Protein AF-A0A960XJS3-F1 (afdb_monomer)

Sequence (217 aa):
MPDTDPVNLTIMRALLGAERQFVSGSHLARELGVSRVSIWTRMEQLRSQGFEFEAATRKGYRIIKKPKDLNALLTRSYLTEQSSCPRLVFLNAIDSTNDHATRLLANDYEAPFIVISNQQTLGRGRMGRTWYSPPSSNLYMSLGSRPYVRPDRMQLFTLWMGVNVARHLKEGLHLEIGLKWPNDLYFDGKKLGGMLTEARVDTDYLRELIFGIGLNV

Mean predicted aligned error: 5.17 Å

Secondary structure (DSSP, 8-state):
-GGG-HHHHHHHHHHHHTTTS-B-HHHHHHHTT--HHHHHHHHHHHHHTT-EEEEETTTEEEEEE--SS--HHHHHHHS-TT--PPEEEEESSBS-HHHHHHHHHHTTPPSSEEEEES-BSS-B-GGG-B----TTSEEEEEEEE---B-GGGGTTHHHHHHHHHHHHHHHHH----EEETTTEEEETTEEEEEEEEEEEEETTEEEEEEEEEEEE-

Nearest PDB structures (foldseek):
  6apw-assembly1_A  TM=8.452E-01  e=3.228E-21  Staphylococcus aureus
  6ndl-assembly1_A  TM=8.424E-01  e=3.900E-21  Staphylococcus aureus
  1hxd-assembly2_B  TM=6.429E-01  e=3.419E-17  Escherichia coli
  8fi3-assembly1_A  TM=5.827E-01  e=3.318E-18  Klebsiella pneumoniae
  8fi3-assembly1_B  TM=5.848E-01  e=7.530E-18  Klebsiella pneumoniae

Radius of gyration: 20.09 Å; Cα contacts (8 Å, |Δi|>4): 389; chains: 1; bounding box: 51×31×56 Å

pLDDT: mean 91.36, std 8.39, range [41.66, 98.38]

Structure (mmCIF, N/CA/C/O backbone):
data_AF-A0A960XJS3-F1
#
_entry.id   AF-A0A960XJS3-F1
#
loop_
_atom_site.group_PDB
_atom_site.id
_atom_site.type_symbol
_atom_site.label_atom_id
_atom_site.label_alt_id
_atom_site.label_comp_id
_atom_site.label_asym_id
_atom_site.label_entity_id
_atom_site.label_seq_id
_atom_site.pdbx_PDB_ins_code
_atom_site.Cartn_x
_atom_site.Cartn_y
_atom_site.Cartn_z
_atom_site.occupancy
_atom_site.B_iso_or_equiv
_atom_site.auth_seq_id
_atom_site.auth_comp_id
_atom_site.auth_asym_id
_atom_site.auth_atom_id
_atom_site.pdbx_PDB_model_num
ATOM 1 N N . MET A 1 1 ? 9.075 4.979 13.308 1.00 42.38 1 MET A N 1
ATOM 2 C CA . MET A 1 1 ? 7.782 5.528 12.846 1.00 42.38 1 MET A CA 1
ATOM 3 C C . MET A 1 1 ? 6.706 5.110 13.841 1.00 42.38 1 MET A C 1
ATOM 5 O O . MET A 1 1 ? 6.705 3.939 14.199 1.00 42.38 1 MET A O 1
ATOM 9 N N . PRO A 1 2 ? 5.849 6.023 14.323 1.00 41.66 2 PRO A N 1
ATOM 10 C CA . PRO A 1 2 ? 4.818 5.719 15.323 1.00 41.66 2 PRO A CA 1
ATOM 11 C C . PRO A 1 2 ? 3.636 4.877 14.795 1.00 41.66 2 PRO A C 1
ATOM 13 O O . PRO A 1 2 ? 2.798 4.444 15.580 1.00 41.66 2 PRO A O 1
ATOM 16 N N . ASP A 1 3 ? 3.567 4.616 13.486 1.00 50.31 3 ASP A N 1
ATOM 17 C CA . ASP A 1 3 ? 2.344 4.147 12.815 1.00 50.31 3 ASP A CA 1
ATOM 18 C C . ASP A 1 3 ? 2.011 2.653 12.960 1.00 50.31 3 ASP A C 1
ATOM 20 O O . ASP A 1 3 ? 1.016 2.188 12.404 1.00 50.31 3 ASP A O 1
ATOM 24 N N . THR A 1 4 ? 2.800 1.876 13.708 1.00 61.75 4 THR A N 1
ATOM 25 C CA . THR A 1 4 ? 2.544 0.437 13.902 1.00 61.75 4 THR A CA 1
ATOM 26 C C . THR A 1 4 ? 2.963 -0.043 15.286 1.00 61.75 4 THR A C 1
ATOM 28 O O . THR A 1 4 ? 3.854 -0.879 15.427 1.00 61.75 4 THR A O 1
ATOM 31 N N . ASP A 1 5 ? 2.330 0.504 16.321 1.00 79.62 5 ASP A N 1
ATOM 32 C CA . ASP A 1 5 ? 2.391 -0.072 17.666 1.00 79.62 5 ASP A CA 1
ATOM 33 C C . ASP A 1 5 ? 1.802 -1.504 17.637 1.00 79.62 5 ASP A C 1
ATOM 35 O O . ASP A 1 5 ? 0.645 -1.658 17.219 1.00 79.62 5 ASP A O 1
ATOM 39 N N . PRO A 1 6 ? 2.545 -2.547 18.067 1.00 83.56 6 PRO A N 1
ATOM 40 C CA . PRO A 1 6 ? 2.047 -3.923 18.140 1.00 83.56 6 PRO A CA 1
ATOM 41 C C . PRO A 1 6 ? 0.704 -4.044 18.865 1.00 83.56 6 PRO A C 1
ATOM 43 O O . PRO A 1 6 ? -0.151 -4.830 18.465 1.00 83.56 6 PR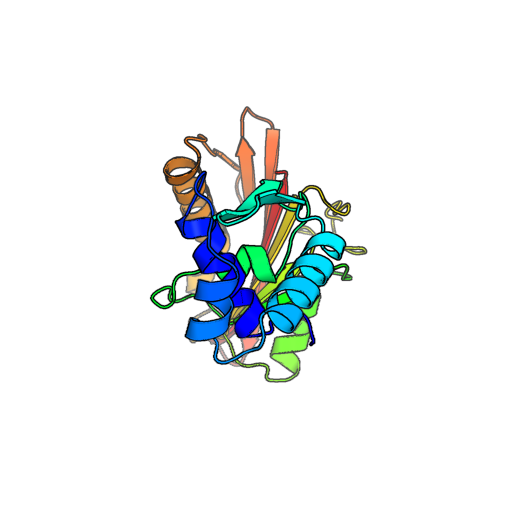O A O 1
ATOM 46 N N . VAL A 1 7 ? 0.471 -3.208 19.879 1.00 89.62 7 VAL A N 1
ATOM 47 C CA . VAL A 1 7 ? -0.787 -3.185 20.627 1.00 89.62 7 VAL A CA 1
ATOM 48 C C . VAL A 1 7 ? -1.947 -2.723 19.744 1.00 89.62 7 VAL A C 1
ATOM 50 O O . VAL A 1 7 ? -3.014 -3.335 19.758 1.00 89.62 7 VAL A O 1
ATOM 53 N N . ASN A 1 8 ? -1.749 -1.676 18.936 1.00 91.50 8 ASN A N 1
ATOM 54 C C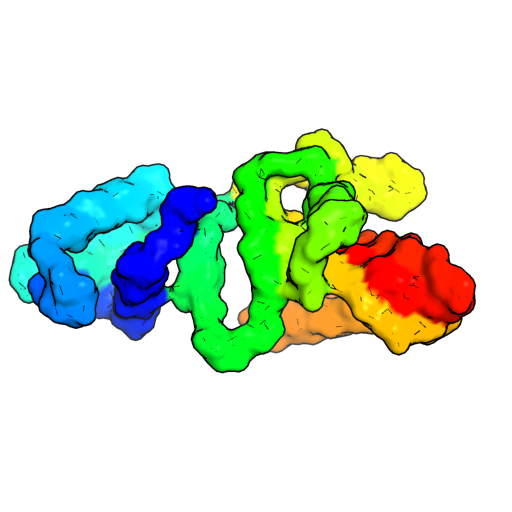A . ASN A 1 8 ? -2.780 -1.200 18.009 1.00 91.50 8 ASN A CA 1
ATOM 55 C C . ASN A 1 8 ? -3.071 -2.245 16.924 1.00 91.50 8 ASN A C 1
ATOM 57 O O . ASN A 1 8 ? -4.225 -2.392 16.522 1.00 91.50 8 ASN A O 1
ATOM 61 N N . LEU A 1 9 ? -2.055 -2.995 16.480 1.00 90.38 9 LEU A N 1
ATOM 62 C CA . LEU A 1 9 ? -2.228 -4.082 15.512 1.00 90.38 9 LEU A CA 1
ATOM 63 C C . LEU A 1 9 ? -3.086 -5.212 16.087 1.00 90.38 9 LEU A C 1
ATOM 65 O O . LEU A 1 9 ? -4.024 -5.656 15.427 1.00 90.38 9 LEU A O 1
ATOM 69 N N . THR A 1 10 ? -2.823 -5.635 17.324 1.00 91.88 10 THR A N 1
ATOM 70 C CA . THR A 1 10 ? -3.627 -6.661 18.001 1.00 91.88 10 THR A CA 1
ATOM 71 C C . THR A 1 10 ? -5.071 -6.207 18.209 1.00 91.88 10 THR A C 1
ATOM 73 O O . THR A 1 10 ? -5.993 -6.951 17.881 1.00 91.88 10 THR A O 1
ATOM 76 N N . ILE A 1 11 ? -5.289 -4.967 18.672 1.00 93.88 11 ILE A N 1
ATOM 77 C CA . ILE A 1 11 ? -6.642 -4.397 18.811 1.00 93.88 11 ILE A CA 1
ATOM 78 C C . ILE A 1 11 ? -7.370 -4.422 17.463 1.00 93.88 11 ILE A C 1
ATOM 80 O O . ILE A 1 11 ? -8.515 -4.869 17.384 1.00 93.88 11 ILE A O 1
ATOM 84 N N . MET A 1 12 ? -6.709 -3.966 16.395 1.00 93.81 12 MET A N 1
ATOM 85 C CA . MET A 1 12 ? -7.318 -3.892 15.070 1.00 93.81 12 MET A CA 1
ATOM 86 C C . MET A 1 12 ? -7.651 -5.280 14.514 1.00 93.81 12 MET A C 1
ATOM 88 O O . MET A 1 12 ? -8.751 -5.481 14.005 1.00 93.81 12 MET A O 1
ATOM 92 N N . ARG A 1 13 ? -6.754 -6.262 14.665 1.00 92.75 13 ARG A N 1
ATOM 93 C CA . ARG A 1 13 ? -7.005 -7.657 14.266 1.00 92.75 13 ARG A CA 1
ATOM 94 C C . ARG A 1 13 ? -8.188 -8.265 15.019 1.00 92.75 13 ARG A C 1
ATOM 96 O O . ARG A 1 13 ? -9.052 -8.863 14.384 1.00 92.75 13 ARG A O 1
ATOM 103 N N . ALA A 1 14 ? -8.273 -8.059 16.335 1.00 93.69 14 ALA A N 1
ATOM 104 C CA . ALA A 1 14 ? -9.396 -8.545 17.137 1.00 93.69 14 ALA A CA 1
ATOM 105 C C . ALA A 1 14 ? -10.733 -7.939 16.678 1.00 93.69 14 ALA A C 1
ATOM 107 O O . ALA A 1 14 ? -11.724 -8.650 16.524 1.00 93.69 14 ALA A O 1
ATOM 108 N N . LEU A 1 15 ? -10.759 -6.630 16.409 1.00 94.12 15 LEU A N 1
ATOM 109 C CA . LEU A 1 15 ? -11.960 -5.941 15.936 1.00 94.12 15 LEU A CA 1
ATOM 110 C C . LEU A 1 15 ? -12.364 -6.353 14.514 1.00 94.12 15 LEU A C 1
ATOM 112 O O . LEU A 1 15 ? -13.553 -6.509 14.250 1.00 94.12 15 LEU A O 1
ATOM 116 N N . LEU A 1 16 ? -11.403 -6.537 13.604 1.00 92.44 16 LEU A N 1
ATOM 117 C CA . LEU A 1 16 ? -11.678 -6.996 12.239 1.00 92.44 16 LEU A CA 1
ATOM 118 C C . LEU A 1 16 ? -12.180 -8.444 12.217 1.00 92.44 16 LEU A C 1
ATOM 120 O O . LEU A 1 16 ? -13.117 -8.735 11.480 1.00 92.44 16 LEU A O 1
ATOM 124 N N . GLY A 1 17 ? -11.601 -9.324 13.042 1.00 91.31 17 GLY A N 1
ATOM 125 C CA . GLY A 1 17 ? -12.009 -10.729 13.149 1.00 91.31 17 GLY A CA 1
ATOM 126 C C . GLY A 1 17 ? -13.380 -10.931 13.800 1.00 91.31 17 GLY A C 1
ATOM 127 O O . GLY A 1 17 ? -14.042 -11.928 13.536 1.00 91.31 17 GLY A O 1
ATOM 128 N N . ALA A 1 18 ? -13.837 -9.977 14.615 1.00 91.25 18 ALA A N 1
ATOM 129 C CA . ALA A 1 18 ? -15.179 -9.991 15.197 1.00 91.25 18 ALA A CA 1
ATOM 130 C C . ALA A 1 18 ? -16.273 -9.494 14.229 1.00 91.25 18 ALA A C 1
ATOM 132 O O . ALA A 1 18 ? -17.458 -9.574 14.555 1.00 91.25 18 ALA A O 1
ATOM 133 N N . GLU A 1 19 ? -15.899 -8.974 13.055 1.00 82.69 19 GLU A N 1
ATOM 134 C CA . GLU A 1 19 ? -16.793 -8.424 12.031 1.00 82.69 19 GLU A CA 1
ATOM 135 C C . GLU A 1 19 ? -17.857 -7.457 12.593 1.00 82.69 19 GLU A C 1
ATOM 137 O O . GLU A 1 19 ? -17.576 -6.297 12.894 1.00 82.69 19 GLU A O 1
ATOM 142 N N . ARG A 1 20 ? -19.109 -7.925 12.716 1.00 84.94 20 ARG A N 1
ATOM 143 C CA . ARG A 1 20 ? -20.263 -7.157 13.207 1.00 84.94 20 ARG A CA 1
ATOM 144 C C . ARG A 1 20 ? -20.509 -7.331 14.706 1.00 84.94 20 ARG A C 1
ATOM 146 O O . ARG A 1 20 ? -21.511 -6.821 15.210 1.00 84.94 20 ARG A O 1
ATOM 153 N N . GLN A 1 21 ? -19.657 -8.045 15.429 1.00 93.19 21 GLN A N 1
ATOM 154 C CA . GLN A 1 21 ? -19.786 -8.264 16.868 1.00 93.19 21 GLN A CA 1
ATOM 155 C C . GLN A 1 21 ? -18.985 -7.229 17.669 1.00 93.19 21 GLN A C 1
ATOM 157 O O . GLN A 1 21 ? -18.114 -6.538 17.145 1.00 93.19 21 GLN A O 1
ATOM 162 N N . PHE A 1 22 ? -19.320 -7.089 18.952 1.00 96.25 22 PHE A N 1
ATOM 163 C CA . PHE A 1 22 ? -18.581 -6.222 19.866 1.00 96.25 22 PHE A CA 1
ATOM 164 C C . PHE A 1 22 ? -17.412 -6.980 20.492 1.00 96.25 22 PHE A C 1
ATOM 166 O O . PHE A 1 22 ? -17.576 -8.109 20.949 1.00 96.25 22 PHE A O 1
ATOM 173 N N . VAL A 1 23 ? -16.267 -6.312 20.600 1.00 96.25 23 VAL A N 1
ATOM 174 C CA . VAL A 1 23 ? -15.094 -6.793 21.330 1.00 96.25 23 VAL A CA 1
ATOM 175 C C . VAL A 1 23 ? -14.975 -6.032 22.646 1.00 96.25 23 VAL A C 1
ATOM 177 O O . VAL A 1 23 ? -14.888 -4.802 22.675 1.00 96.25 23 VAL A O 1
ATOM 180 N N . SER A 1 24 ? -14.959 -6.764 23.760 1.00 95.44 24 SER A N 1
ATOM 181 C CA . SER A 1 24 ? -14.899 -6.178 25.101 1.00 95.44 24 SER A CA 1
ATOM 182 C C . SER A 1 24 ? -13.580 -5.442 25.347 1.00 95.44 24 SER A C 1
ATOM 184 O O . SER A 1 24 ? -12.500 -6.024 25.270 1.00 95.44 24 SER A O 1
ATOM 186 N N . GLY A 1 25 ? -13.656 -4.171 25.755 1.00 93.44 25 GLY A N 1
ATOM 187 C CA . GLY A 1 25 ? -12.469 -3.403 26.146 1.00 93.44 25 GLY A CA 1
ATOM 188 C C . GLY A 1 25 ? -11.752 -3.985 27.371 1.00 93.44 25 GLY A C 1
ATOM 189 O O . GLY A 1 25 ? -10.531 -3.916 27.456 1.00 93.44 25 GLY A O 1
ATOM 190 N N . SER A 1 26 ? -12.487 -4.612 28.299 1.00 93.00 26 SER A N 1
ATOM 191 C CA . SER A 1 26 ? -11.890 -5.327 29.437 1.00 93.00 26 SER A CA 1
ATOM 192 C C . SER A 1 26 ? -11.152 -6.591 28.993 1.00 93.00 26 SER A C 1
ATOM 194 O O . SER A 1 26 ? -10.131 -6.937 29.579 1.00 93.00 26 SER A O 1
ATOM 196 N N . HIS A 1 27 ? -11.668 -7.276 27.965 1.00 93.25 27 HIS A N 1
ATOM 197 C CA . HIS A 1 27 ? -10.999 -8.430 27.370 1.00 93.25 27 HIS A CA 1
ATOM 198 C C . HIS A 1 27 ? -9.680 -8.008 26.721 1.00 93.25 27 HIS A C 1
ATOM 200 O O . HIS A 1 27 ? -8.641 -8.532 27.108 1.00 93.25 27 HIS A O 1
ATOM 206 N N . LEU A 1 28 ? -9.723 -7.001 25.839 1.00 93.88 28 LEU A N 1
ATOM 207 C CA . LEU A 1 28 ? -8.537 -6.436 25.185 1.00 93.88 28 LEU A CA 1
ATOM 208 C C . LEU A 1 28 ? -7.490 -5.969 26.203 1.00 93.88 28 LEU A C 1
ATOM 210 O O . LEU A 1 28 ? -6.318 -6.293 26.071 1.00 93.88 28 LEU A O 1
ATOM 214 N N . ALA A 1 29 ? -7.912 -5.253 27.250 1.00 94.44 29 ALA A N 1
ATOM 215 C CA . ALA A 1 29 ? -7.023 -4.782 28.312 1.00 94.44 29 ALA A CA 1
ATOM 216 C C . ALA A 1 29 ? -6.268 -5.935 28.997 1.00 94.44 29 ALA A C 1
ATOM 218 O O . ALA A 1 29 ? -5.051 -5.873 29.155 1.00 94.44 29 ALA A O 1
ATOM 219 N N . ARG A 1 30 ? -6.987 -7.005 29.364 1.00 94.56 30 ARG A N 1
ATOM 220 C CA . ARG A 1 30 ? -6.408 -8.190 30.012 1.00 94.56 30 ARG A CA 1
ATOM 221 C C . ARG A 1 30 ? -5.469 -8.956 29.082 1.00 94.56 30 ARG A C 1
ATOM 223 O O . ARG A 1 30 ? -4.401 -9.353 29.524 1.00 94.56 30 ARG A O 1
ATOM 230 N N . GLU A 1 31 ? -5.864 -9.155 27.828 1.00 92.25 31 GLU A N 1
ATOM 231 C CA . GLU A 1 31 ? -5.063 -9.861 26.819 1.00 92.25 31 GLU A CA 1
ATOM 232 C C . GLU A 1 31 ? -3.741 -9.138 26.531 1.00 92.25 31 GLU A C 1
ATOM 234 O O . GLU A 1 31 ? -2.693 -9.764 26.430 1.00 92.25 31 GLU A O 1
ATOM 239 N N . LEU A 1 32 ? -3.783 -7.808 26.467 1.00 92.94 32 LEU A N 1
ATOM 240 C CA . LEU A 1 32 ? -2.629 -6.965 26.156 1.00 92.94 32 LEU A CA 1
ATOM 241 C C . LEU A 1 32 ? -1.799 -6.573 27.387 1.00 92.94 32 LEU A C 1
ATOM 243 O O . LEU A 1 32 ? -0.785 -5.896 27.237 1.00 92.94 32 LEU A O 1
ATOM 247 N N . GLY A 1 33 ? -2.231 -6.938 28.599 1.00 94.06 33 GLY A N 1
ATOM 248 C CA . GLY A 1 33 ? -1.565 -6.537 29.842 1.00 94.06 33 GLY A CA 1
ATOM 249 C C . GLY A 1 33 ? -1.574 -5.022 30.094 1.00 94.06 33 GLY A C 1
ATOM 250 O O . GLY A 1 33 ? -0.663 -4.501 30.734 1.00 94.06 33 GLY A O 1
ATOM 251 N N . VAL A 1 34 ? -2.580 -4.296 29.590 1.00 93.38 34 VAL A N 1
ATOM 252 C CA . VAL A 1 34 ? -2.703 -2.830 29.715 1.00 93.38 34 VAL A CA 1
ATOM 253 C C . VAL A 1 34 ? -3.970 -2.422 30.464 1.00 93.38 34 VAL A C 1
ATOM 255 O O . VAL A 1 34 ? -4.900 -3.204 30.647 1.00 93.38 34 VAL A O 1
ATOM 258 N N . SER A 1 35 ? -4.048 -1.161 30.897 1.00 93.62 35 SER A N 1
ATOM 259 C CA . SER A 1 35 ? -5.249 -0.653 31.567 1.00 93.62 35 SER A CA 1
ATOM 260 C C . SER A 1 35 ? -6.422 -0.460 30.592 1.00 93.62 35 SER A C 1
ATOM 262 O O . SER A 1 35 ? -6.238 -0.205 29.400 1.00 93.62 35 SER A O 1
ATOM 264 N N . ARG A 1 36 ? -7.661 -0.481 31.106 1.00 91.06 36 ARG A N 1
ATOM 265 C CA . ARG A 1 36 ? -8.855 -0.135 30.304 1.00 91.06 36 ARG A CA 1
ATOM 266 C C . ARG A 1 36 ? -8.820 1.298 29.771 1.00 91.06 36 ARG A C 1
ATOM 268 O O . ARG A 1 36 ? -9.315 1.543 28.675 1.00 91.06 36 ARG A O 1
ATOM 275 N N . VAL A 1 37 ? -8.221 2.221 30.523 1.00 92.69 37 VAL A N 1
ATOM 276 C CA . VAL A 1 37 ? -8.032 3.613 30.090 1.00 92.69 37 VAL A CA 1
ATOM 277 C C . VAL A 1 37 ? -7.081 3.662 28.894 1.00 92.69 37 VAL A C 1
ATOM 279 O O . VAL A 1 37 ? -7.367 4.350 27.924 1.00 92.69 37 VAL A O 1
ATOM 282 N N . SER A 1 38 ? -6.021 2.846 28.898 1.00 93.00 38 SER A N 1
ATOM 283 C CA . SER A 1 38 ? -5.093 2.724 27.768 1.00 93.00 38 SER A CA 1
ATOM 284 C C . SER A 1 38 ? -5.785 2.209 26.505 1.00 93.00 38 SER A C 1
ATOM 286 O O . SER A 1 38 ? -5.499 2.705 25.420 1.00 93.00 38 SER A O 1
ATOM 288 N N . ILE A 1 39 ? -6.721 1.256 26.628 1.00 94.44 39 ILE A N 1
ATOM 289 C CA . ILE A 1 39 ? -7.550 0.828 25.490 1.00 94.44 39 ILE A CA 1
ATOM 290 C C . ILE A 1 39 ? -8.371 2.004 24.965 1.00 94.44 39 ILE A C 1
ATOM 292 O O . ILE A 1 39 ? -8.336 2.266 23.770 1.00 94.44 39 ILE A O 1
ATOM 296 N N . TRP A 1 40 ? -9.056 2.748 25.836 1.00 93.12 40 TRP A N 1
ATOM 297 C CA . TRP A 1 40 ? -9.834 3.918 25.419 1.00 93.12 40 TRP A CA 1
ATOM 298 C C . TRP A 1 40 ? -8.974 4.966 24.691 1.00 93.12 40 TRP A C 1
ATOM 300 O O . TRP A 1 40 ? -9.320 5.358 23.581 1.00 93.12 40 TRP A O 1
ATOM 310 N N . THR A 1 41 ? -7.810 5.337 25.234 1.00 93.81 41 THR A N 1
ATOM 311 C CA . THR A 1 41 ? -6.883 6.282 24.583 1.00 93.81 41 THR A CA 1
ATOM 312 C C . THR A 1 41 ? -6.451 5.801 23.196 1.00 93.81 41 THR A C 1
ATOM 314 O O . THR A 1 41 ? -6.383 6.594 22.258 1.00 93.81 41 THR A O 1
ATOM 317 N N . ARG A 1 42 ? -6.202 4.496 23.035 1.00 93.31 42 ARG A N 1
ATOM 318 C CA . ARG A 1 42 ? -5.873 3.897 21.733 1.00 93.31 42 ARG A CA 1
ATOM 319 C C . ARG A 1 42 ? -7.051 3.944 20.768 1.00 93.31 42 ARG A C 1
ATOM 321 O O . ARG A 1 42 ? -6.850 4.272 19.606 1.00 93.31 42 ARG A O 1
ATOM 328 N N . MET A 1 43 ? -8.272 3.678 21.231 1.00 94.31 43 MET A N 1
ATOM 329 C CA . MET A 1 43 ? -9.468 3.817 20.394 1.00 94.31 43 MET A CA 1
ATOM 330 C C . MET A 1 43 ? -9.622 5.253 19.879 1.00 94.31 43 MET A C 1
ATOM 332 O O . MET A 1 43 ? -9.896 5.438 18.697 1.00 94.31 43 MET A O 1
ATOM 336 N N . GLU A 1 44 ? -9.373 6.262 20.717 1.00 94.44 44 GLU A N 1
ATOM 337 C CA . GLU A 1 44 ? -9.412 7.670 20.300 1.00 94.44 44 GLU A CA 1
ATOM 338 C C . GLU A 1 44 ? -8.291 8.027 19.309 1.00 94.44 44 GLU A C 1
ATOM 340 O O . GLU A 1 44 ? -8.533 8.729 18.327 1.00 94.44 44 GLU A O 1
ATOM 345 N N . GLN A 1 45 ? -7.088 7.469 19.476 1.00 92.31 45 GLN A N 1
ATOM 346 C CA . GLN A 1 45 ? -6.024 7.588 18.471 1.00 92.31 45 GLN A CA 1
ATOM 347 C C . GLN A 1 45 ? -6.429 6.949 17.133 1.00 92.31 45 GLN A C 1
ATOM 349 O O . GLN A 1 45 ? -6.136 7.484 16.070 1.00 92.31 45 GLN A O 1
ATOM 354 N N . LEU A 1 46 ? -7.108 5.802 17.154 1.00 92.94 46 LEU A N 1
ATOM 355 C CA . LEU A 1 46 ? -7.595 5.172 15.927 1.00 92.94 46 LEU A CA 1
ATOM 356 C C . LEU A 1 46 ? -8.699 6.012 15.274 1.00 92.94 46 LEU A C 1
ATOM 358 O O . LEU A 1 46 ? -8.740 6.117 14.050 1.00 92.94 46 LEU A O 1
ATOM 362 N N . ARG A 1 47 ? -9.552 6.681 16.057 1.00 94.19 47 ARG A N 1
ATOM 363 C CA . ARG A 1 47 ? -10.546 7.615 15.506 1.00 94.19 47 ARG A CA 1
ATOM 364 C C . ARG A 1 47 ? -9.909 8.763 14.734 1.00 94.19 47 ARG A C 1
ATOM 366 O O . ARG A 1 47 ? -10.396 9.099 13.658 1.00 94.19 47 ARG A O 1
ATOM 373 N N . SER A 1 48 ? -8.796 9.317 15.219 1.00 91.00 48 SER A N 1
ATOM 374 C CA . SER A 1 48 ? -8.087 10.384 14.495 1.00 91.00 48 SER A CA 1
ATOM 375 C C . SER A 1 48 ? -7.461 9.918 13.173 1.00 91.00 48 SER A C 1
ATOM 377 O O . SER A 1 48 ? -7.160 10.747 12.319 1.00 91.00 48 SER A O 1
ATOM 379 N N . GLN A 1 49 ? -7.333 8.604 12.958 1.00 89.38 49 GLN A N 1
ATOM 380 C CA . GLN A 1 49 ? -6.899 8.001 11.693 1.00 89.38 49 GLN A CA 1
ATOM 381 C C . GLN A 1 49 ? -8.060 7.657 10.742 1.00 89.38 49 GLN A C 1
ATOM 383 O O . GLN A 1 49 ? -7.846 6.974 9.742 1.00 89.38 49 GLN A O 1
ATOM 388 N N . GLY A 1 50 ? -9.289 8.095 11.041 1.00 91.12 50 GLY A N 1
ATOM 389 C CA . GLY A 1 50 ? -10.458 7.910 10.174 1.00 91.12 50 GLY A CA 1
ATOM 390 C C . GLY A 1 50 ? -11.258 6.629 10.422 1.00 91.12 50 GLY A C 1
ATOM 391 O O . GLY A 1 50 ? -12.149 6.307 9.635 1.00 91.12 50 GLY A O 1
ATOM 392 N N . PHE A 1 51 ? -10.972 5.897 11.502 1.00 93.69 51 PHE A N 1
ATOM 393 C CA . PHE A 1 51 ? -11.843 4.812 11.951 1.00 93.69 51 PHE A CA 1
ATOM 394 C C . PHE A 1 51 ? -13.048 5.366 12.712 1.00 93.69 51 PHE A C 1
ATOM 396 O O . PHE A 1 51 ? -12.930 6.286 13.519 1.00 93.69 51 PHE A O 1
ATOM 403 N N . GLU A 1 52 ? -14.206 4.739 12.540 1.00 95.50 52 GLU A N 1
ATOM 404 C CA . GLU A 1 52 ? -15.351 4.981 13.410 1.00 95.50 52 GLU A CA 1
ATOM 405 C C . GLU A 1 52 ? -15.709 3.681 14.123 1.00 95.50 52 GLU A C 1
ATOM 407 O O . GLU A 1 52 ? -15.843 2.619 13.505 1.00 95.50 52 GLU A O 1
ATOM 412 N N . PHE A 1 53 ? -15.865 3.777 15.442 1.00 95.12 53 PHE A N 1
ATOM 413 C CA . PHE A 1 53 ? -16.296 2.679 16.295 1.00 95.12 53 PHE A CA 1
ATOM 414 C C . PHE A 1 53 ? -17.616 3.013 16.978 1.00 95.12 53 PHE A C 1
ATOM 416 O O . PHE A 1 53 ? -17.807 4.128 17.470 1.00 95.12 53 PHE A O 1
ATOM 423 N N . GLU A 1 54 ? -18.482 2.019 17.091 1.00 95.81 54 GLU A N 1
ATOM 424 C CA . GLU A 1 54 ? -19.599 2.032 18.023 1.00 95.81 54 GLU A CA 1
ATOM 425 C C . GLU A 1 54 ? -19.124 1.489 19.370 1.00 95.81 54 GLU A C 1
ATOM 427 O O . GLU A 1 54 ? -18.483 0.437 19.434 1.00 95.81 54 GLU A O 1
ATOM 432 N N . ALA A 1 55 ? -19.436 2.207 20.447 1.00 94.69 55 ALA A N 1
ATOM 433 C CA . ALA A 1 55 ? -19.144 1.788 21.809 1.00 94.69 55 ALA A CA 1
ATOM 434 C C . ALA A 1 55 ? -20.456 1.495 22.537 1.00 94.69 55 ALA A C 1
ATOM 436 O O . ALA A 1 55 ? -21.342 2.346 22.589 1.00 94.69 55 ALA A O 1
ATOM 437 N N . ALA A 1 56 ? -20.575 0.304 23.119 1.00 94.19 56 ALA A N 1
ATOM 438 C CA . ALA A 1 56 ? -21.756 -0.095 23.873 1.00 94.19 56 ALA A CA 1
ATOM 439 C C . ALA A 1 56 ? -21.386 -0.573 25.281 1.00 94.19 56 ALA A C 1
ATOM 441 O O . ALA A 1 56 ? -20.498 -1.413 25.478 1.00 94.19 56 ALA A O 1
ATOM 442 N N . THR A 1 57 ? -22.109 -0.055 26.275 1.00 90.50 57 THR A N 1
ATOM 443 C CA . THR A 1 57 ? -21.928 -0.380 27.694 1.00 90.50 57 THR A CA 1
ATOM 444 C C . THR A 1 57 ? -21.993 -1.891 27.916 1.00 90.50 57 THR A C 1
ATOM 446 O O . THR A 1 57 ? -22.894 -2.561 27.416 1.00 90.50 57 THR A O 1
ATOM 449 N N . ARG A 1 58 ? -21.020 -2.441 28.657 1.00 88.81 58 ARG A N 1
ATOM 450 C CA . ARG A 1 58 ? -20.838 -3.888 28.924 1.00 88.81 58 ARG A CA 1
ATOM 451 C C . ARG A 1 58 ? -20.572 -4.780 27.696 1.00 88.81 58 ARG A C 1
ATOM 453 O O . ARG A 1 58 ? -20.323 -5.963 27.893 1.00 88.81 58 ARG A O 1
ATOM 460 N N . LYS A 1 59 ? -20.562 -4.248 26.468 1.00 92.50 59 LYS A N 1
ATOM 461 C CA . LYS A 1 59 ? -20.244 -5.002 25.239 1.00 92.50 59 LYS A CA 1
ATOM 462 C C . LYS A 1 59 ? -18.849 -4.679 24.700 1.00 92.50 59 LYS A C 1
ATOM 464 O O . LYS A 1 59 ? -18.122 -5.589 24.323 1.00 92.50 59 LYS A O 1
ATOM 469 N N . GLY A 1 60 ? -18.452 -3.406 24.731 1.00 94.88 60 GLY A N 1
ATOM 470 C CA . GLY A 1 60 ? -17.160 -2.933 24.230 1.00 94.88 60 GLY A CA 1
ATOM 471 C C . GLY A 1 60 ? -17.287 -2.185 22.907 1.00 94.88 60 GLY A C 1
ATOM 472 O O . GLY A 1 60 ? -18.167 -1.335 22.785 1.00 94.88 60 GLY A O 1
ATOM 473 N N . TYR A 1 61 ? -16.410 -2.483 21.948 1.00 96.06 61 TYR A N 1
ATOM 474 C CA . TYR A 1 61 ? -16.251 -1.721 20.707 1.00 96.06 61 TYR A CA 1
ATOM 475 C C . TYR A 1 61 ? -16.526 -2.567 19.467 1.00 96.06 61 TYR A C 1
ATOM 477 O O . TYR A 1 61 ? -16.213 -3.754 19.440 1.00 96.06 61 TYR A O 1
ATOM 485 N N . ARG A 1 62 ? -17.063 -1.939 18.424 1.00 95.69 62 ARG A N 1
ATOM 486 C CA . ARG A 1 62 ? -17.255 -2.530 17.095 1.00 95.69 62 ARG A CA 1
ATOM 487 C C . ARG A 1 62 ? -16.863 -1.521 16.024 1.00 95.69 62 ARG A C 1
ATOM 489 O O . ARG A 1 62 ? -17.238 -0.357 16.136 1.00 95.69 62 ARG A O 1
ATOM 496 N N . ILE A 1 63 ? -16.141 -1.949 14.987 1.00 94.88 63 ILE A N 1
ATOM 497 C CA . ILE A 1 63 ? -15.843 -1.088 13.831 1.00 94.88 63 ILE A CA 1
ATOM 498 C C . ILE A 1 63 ? -17.134 -0.866 13.039 1.00 94.88 63 ILE A C 1
ATOM 500 O O . ILE A 1 63 ? -17.772 -1.825 12.613 1.00 94.88 63 ILE A O 1
ATOM 504 N N . ILE A 1 64 ? -17.491 0.398 12.816 1.00 94.88 64 ILE A N 1
ATOM 505 C CA . ILE A 1 64 ? -18.608 0.793 11.944 1.00 94.88 64 ILE A CA 1
ATOM 506 C C . ILE A 1 64 ? -18.119 1.411 10.633 1.00 94.88 64 ILE A C 1
ATOM 508 O O . ILE A 1 64 ? -18.800 1.304 9.617 1.00 94.88 64 ILE A O 1
ATOM 512 N N . LYS A 1 65 ? -16.914 1.993 10.624 1.00 93.62 65 LYS A N 1
ATOM 513 C CA . LYS A 1 65 ? -16.297 2.555 9.420 1.00 93.62 65 LYS A CA 1
ATOM 514 C C . LYS A 1 65 ? -14.782 2.428 9.470 1.00 93.62 65 LYS A C 1
ATOM 516 O O . LYS A 1 65 ? -14.166 2.565 10.527 1.00 93.62 65 LYS A O 1
ATOM 521 N N . LYS A 1 66 ? -14.197 2.184 8.303 1.00 92.94 66 LYS A N 1
ATOM 522 C CA . LYS A 1 66 ? -12.751 2.130 8.073 1.00 92.94 66 LYS A CA 1
ATOM 523 C C . LYS A 1 66 ? -12.324 3.396 7.319 1.00 92.94 66 LYS A C 1
ATOM 525 O O . LYS A 1 66 ? -13.148 3.932 6.569 1.00 92.94 66 LYS A O 1
ATOM 530 N N . PRO A 1 67 ? -11.075 3.862 7.479 1.00 89.81 67 PRO A N 1
ATOM 531 C CA . PRO A 1 67 ? -10.555 4.931 6.639 1.00 89.81 67 PRO A CA 1
ATOM 532 C C . PRO A 1 67 ? -10.669 4.545 5.162 1.00 89.81 67 PRO A C 1
ATOM 534 O O . PRO A 1 67 ? -10.456 3.388 4.799 1.00 89.81 67 PRO A O 1
ATOM 537 N N . LYS A 1 68 ? -11.036 5.522 4.328 1.00 83.81 68 LYS A N 1
ATOM 538 C CA . LYS A 1 68 ? -11.074 5.356 2.869 1.00 83.81 68 LYS A CA 1
ATOM 539 C C . LYS A 1 68 ? -9.659 5.311 2.284 1.00 83.81 68 LYS A C 1
ATOM 541 O O . LYS A 1 68 ? -9.410 4.585 1.329 1.00 83.81 68 LYS A O 1
ATOM 546 N N . ASP A 1 69 ? -8.760 6.079 2.884 1.00 84.12 69 ASP A N 1
ATOM 547 C CA . ASP A 1 69 ? -7.384 6.244 2.433 1.00 84.12 69 ASP A CA 1
ATOM 548 C C . ASP A 1 69 ? -6.520 5.060 2.863 1.00 84.12 69 ASP A C 1
ATOM 550 O O . ASP A 1 69 ? -6.856 4.328 3.803 1.00 84.12 69 ASP A O 1
ATOM 554 N N . LEU A 1 70 ? -5.368 4.892 2.210 1.00 84.44 70 LEU A N 1
ATOM 555 C CA . LEU A 1 70 ? -4.395 3.889 2.616 1.00 84.44 70 LEU A CA 1
ATOM 556 C C . LEU A 1 70 ? -3.979 4.160 4.063 1.00 84.44 70 LEU A C 1
ATOM 558 O O . LEU A 1 70 ? -3.390 5.194 4.383 1.00 84.44 70 LEU A O 1
ATOM 562 N N . ASN A 1 71 ? -4.256 3.191 4.927 1.00 89.06 71 ASN A N 1
ATOM 563 C CA . ASN A 1 71 ? -3.879 3.221 6.328 1.00 89.06 71 ASN A CA 1
ATOM 564 C C . ASN A 1 71 ? -2.931 2.050 6.614 1.00 89.06 71 ASN A C 1
ATOM 566 O O . ASN A 1 71 ? -3.256 0.885 6.357 1.00 89.06 71 ASN A O 1
ATOM 570 N N . ALA A 1 72 ? -1.742 2.364 7.134 1.00 88.88 72 ALA A N 1
ATOM 571 C CA . ALA A 1 72 ? -0.685 1.382 7.367 1.00 88.88 72 ALA A CA 1
ATOM 572 C C . ALA A 1 72 ? -1.116 0.289 8.355 1.00 88.88 72 ALA A C 1
ATOM 574 O O . ALA A 1 72 ? -0.873 -0.896 8.120 1.00 88.88 72 ALA A O 1
ATOM 575 N N . LEU A 1 73 ? -1.798 0.677 9.436 1.00 90.88 73 LEU A N 1
ATOM 576 C CA . LEU A 1 73 ? -2.294 -0.247 10.447 1.00 90.88 73 LEU A CA 1
ATOM 577 C C . LEU A 1 73 ? -3.369 -1.177 9.877 1.00 90.88 73 LEU A C 1
ATOM 579 O O . LEU A 1 73 ? -3.278 -2.391 10.053 1.00 90.88 73 LEU A O 1
ATOM 583 N N . LEU A 1 74 ? -4.357 -0.630 9.164 1.00 91.31 74 LEU A N 1
ATOM 584 C CA . LEU A 1 74 ? -5.422 -1.407 8.530 1.00 91.31 74 LEU A CA 1
ATOM 585 C C . LEU A 1 74 ? -4.845 -2.418 7.539 1.00 91.31 74 LEU A C 1
ATOM 587 O O . LEU A 1 74 ? -5.175 -3.599 7.602 1.00 91.31 74 LEU A O 1
ATOM 591 N N . THR A 1 75 ? -3.938 -1.963 6.673 1.00 89.81 75 THR A N 1
ATOM 592 C CA . THR A 1 75 ? -3.289 -2.813 5.667 1.00 89.81 75 THR A CA 1
ATOM 593 C C . THR A 1 75 ? -2.558 -3.972 6.338 1.00 89.81 75 THR A C 1
ATOM 595 O O . THR A 1 75 ? -2.781 -5.126 5.989 1.00 89.81 75 THR A O 1
ATOM 598 N N . ARG A 1 76 ? -1.751 -3.695 7.370 1.00 89.19 76 ARG A N 1
ATOM 599 C CA . ARG A 1 76 ? -1.045 -4.741 8.128 1.00 89.19 76 ARG A CA 1
ATOM 600 C C . ARG A 1 76 ? -1.972 -5.666 8.902 1.00 89.19 76 ARG A C 1
ATOM 602 O O . ARG A 1 76 ? -1.617 -6.818 9.123 1.00 89.19 76 ARG A O 1
ATOM 609 N N . SER A 1 77 ? -3.143 -5.187 9.303 1.00 90.38 77 SER A N 1
ATOM 610 C CA . SER A 1 77 ? -4.121 -6.012 10.012 1.00 90.38 77 SER A CA 1
ATOM 611 C C . SER A 1 77 ? -4.744 -7.075 9.106 1.00 90.38 77 SER A C 1
ATOM 613 O O . SER A 1 77 ? -5.122 -8.128 9.609 1.00 90.38 77 SER A O 1
ATOM 615 N N . TYR A 1 78 ? -4.797 -6.838 7.789 1.00 88.44 78 TYR A N 1
ATOM 616 C CA . TYR A 1 78 ? -5.196 -7.848 6.801 1.00 88.44 78 TYR A CA 1
ATOM 617 C C . TYR A 1 78 ? -4.074 -8.823 6.426 1.00 88.44 78 TYR A C 1
ATOM 619 O O . TYR A 1 78 ? -4.353 -9.899 5.904 1.00 88.44 78 TYR A O 1
ATOM 627 N N . LEU A 1 79 ? -2.812 -8.476 6.691 1.00 86.94 79 LEU A N 1
ATOM 628 C CA . LEU A 1 79 ? -1.688 -9.379 6.456 1.00 86.94 79 LEU A CA 1
ATOM 629 C C . LEU A 1 79 ? -1.618 -10.406 7.590 1.00 86.94 79 LEU A C 1
ATOM 631 O O . LEU A 1 79 ? -1.474 -10.059 8.770 1.00 86.94 79 LEU A O 1
ATOM 635 N N . THR A 1 80 ? -1.724 -11.682 7.229 1.00 71.50 80 THR A N 1
ATOM 636 C CA . THR A 1 80 ? -1.598 -12.793 8.177 1.00 71.50 80 THR A CA 1
ATOM 637 C C . THR A 1 80 ? -0.137 -12.984 8.573 1.00 71.50 80 THR A C 1
ATOM 639 O O . THR A 1 80 ? 0.772 -12.667 7.810 1.00 71.50 80 THR A O 1
ATOM 642 N N . GLU A 1 81 ? 0.127 -13.541 9.752 1.00 65.25 81 GLU A N 1
ATOM 643 C CA . GLU A 1 81 ? 1.508 -13.842 10.178 1.00 65.25 81 GLU A CA 1
ATOM 644 C C . GLU A 1 81 ? 2.191 -14.897 9.298 1.00 65.25 81 GLU A C 1
ATOM 646 O O . GLU A 1 81 ? 3.412 -14.958 9.230 1.00 65.25 81 GLU A O 1
ATOM 651 N N . GLN A 1 82 ? 1.396 -15.689 8.578 1.00 62.16 82 GLN A N 1
ATOM 652 C CA . GLN A 1 82 ? 1.854 -16.695 7.620 1.00 62.16 82 GLN A CA 1
ATOM 653 C C . GLN A 1 82 ? 2.086 -16.120 6.217 1.00 62.16 82 GLN A C 1
ATOM 655 O O . GLN A 1 82 ? 2.528 -16.842 5.325 1.00 62.16 82 GLN A O 1
ATOM 660 N N . SER A 1 83 ? 1.759 -14.845 5.984 1.00 65.88 83 SER A N 1
ATOM 661 C CA . SER A 1 83 ? 1.989 -14.230 4.682 1.00 65.88 83 SER A CA 1
ATOM 662 C C . SER A 1 83 ? 3.487 -14.004 4.480 1.00 65.88 83 SER A C 1
ATOM 664 O O . SER A 1 83 ? 4.153 -13.360 5.286 1.00 65.88 83 SER A O 1
ATOM 666 N N . SER A 1 84 ? 4.027 -14.493 3.363 1.00 78.00 84 SER A N 1
ATOM 667 C CA . SER A 1 84 ? 5.399 -14.221 2.914 1.00 78.00 84 SER A CA 1
ATOM 668 C C . SER A 1 84 ? 5.553 -12.783 2.392 1.00 78.00 84 SER A C 1
ATOM 670 O O . SER A 1 84 ? 6.232 -12.539 1.394 1.00 78.00 84 SER A O 1
ATOM 672 N N . CYS A 1 85 ? 4.842 -11.833 3.006 1.00 83.44 85 CYS A N 1
ATOM 673 C CA . CYS A 1 85 ? 4.790 -10.451 2.574 1.00 83.44 85 CYS A CA 1
ATOM 674 C C . CYS A 1 85 ? 6.137 -9.777 2.867 1.00 83.44 85 CYS A C 1
ATOM 676 O O . CYS A 1 85 ? 6.58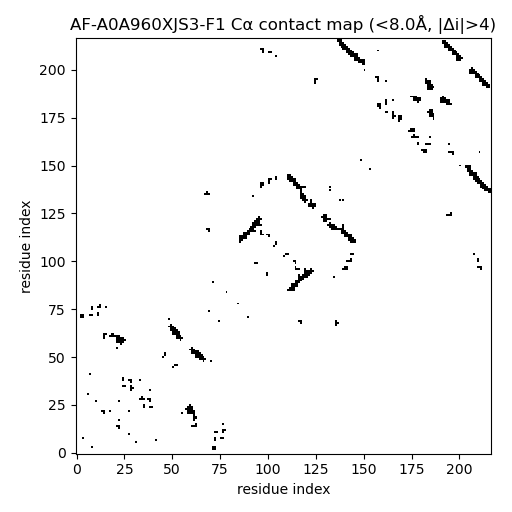3 -9.783 4.017 1.00 83.44 85 CYS A O 1
ATOM 678 N N . PRO A 1 86 ? 6.771 -9.147 1.864 1.00 89.56 86 PRO A N 1
ATOM 679 C CA . PRO A 1 86 ? 7.944 -8.316 2.086 1.00 89.56 86 PRO A CA 1
ATOM 680 C C . PRO A 1 86 ? 7.678 -7.187 3.090 1.00 89.56 86 PRO A C 1
ATOM 682 O O . PRO A 1 86 ? 6.529 -6.800 3.340 1.00 89.56 86 PRO A O 1
ATOM 685 N N . ARG A 1 87 ? 8.752 -6.601 3.630 1.00 90.19 87 ARG A N 1
ATOM 686 C CA . ARG A 1 87 ? 8.646 -5.439 4.525 1.00 90.19 87 ARG A CA 1
ATOM 687 C C . ARG A 1 87 ? 7.922 -4.301 3.802 1.00 90.19 87 ARG A C 1
ATOM 689 O O . ARG A 1 87 ? 8.277 -3.956 2.680 1.00 90.19 87 ARG A O 1
ATOM 696 N N . LEU A 1 88 ? 6.924 -3.708 4.453 1.00 92.12 88 LEU A N 1
ATOM 697 C CA . LEU A 1 88 ? 6.168 -2.584 3.897 1.00 92.12 88 LEU A CA 1
ATOM 698 C C . LEU A 1 88 ? 6.699 -1.242 4.407 1.00 92.12 88 LEU A C 1
ATOM 700 O O . LEU A 1 88 ? 6.819 -1.049 5.621 1.00 92.12 88 LEU A O 1
ATOM 704 N N . VAL A 1 89 ? 6.928 -0.311 3.486 1.00 94.94 89 VAL A N 1
ATOM 705 C CA . VAL A 1 89 ? 7.253 1.098 3.724 1.00 94.94 89 VAL A CA 1
ATOM 706 C C . VAL A 1 89 ? 6.049 1.931 3.289 1.00 94.94 89 VAL A C 1
ATOM 708 O O . VAL A 1 89 ? 5.734 1.998 2.104 1.00 94.94 89 VAL A O 1
ATOM 711 N N . PHE A 1 90 ? 5.361 2.545 4.251 1.00 92.75 90 PHE A N 1
ATOM 712 C CA . PHE A 1 90 ? 4.176 3.368 4.002 1.00 92.75 90 PHE A CA 1
ATOM 713 C C . PHE A 1 90 ? 4.533 4.849 4.033 1.00 92.75 90 PHE A C 1
ATOM 715 O O . PHE A 1 90 ? 5.231 5.301 4.940 1.00 92.75 90 PHE A O 1
ATOM 722 N N . LEU A 1 91 ? 4.028 5.603 3.058 1.00 93.50 91 LEU A N 1
ATOM 723 C CA . LEU A 1 91 ? 4.265 7.038 2.932 1.00 93.50 91 LEU A CA 1
ATOM 724 C C . LEU A 1 91 ? 2.967 7.758 2.561 1.00 93.50 91 LEU A C 1
ATOM 726 O O . LEU A 1 91 ? 2.288 7.369 1.616 1.00 93.50 91 LEU A O 1
ATOM 730 N N . ASN A 1 92 ? 2.628 8.852 3.240 1.00 90.94 92 ASN A N 1
ATOM 731 C CA . ASN A 1 92 ? 1.429 9.617 2.875 1.00 90.94 92 ASN A CA 1
ATOM 732 C C . ASN A 1 92 ? 1.582 10.318 1.519 1.00 90.94 92 ASN A C 1
ATOM 734 O O . ASN A 1 92 ? 0.683 10.255 0.689 1.00 90.94 92 ASN A O 1
ATOM 738 N N . ALA A 1 93 ? 2.736 10.926 1.266 1.00 94.38 93 ALA A N 1
ATOM 739 C CA . ALA A 1 93 ? 3.068 11.513 -0.022 1.00 94.38 93 ALA A CA 1
ATOM 740 C C . ALA A 1 93 ? 4.556 11.314 -0.302 1.00 94.38 93 ALA A C 1
ATOM 742 O O . ALA A 1 93 ? 5.380 11.346 0.616 1.00 94.38 93 ALA A O 1
ATOM 743 N N . ILE A 1 94 ? 4.894 11.102 -1.568 1.00 97.50 94 ILE A N 1
ATOM 744 C CA . ILE A 1 94 ? 6.269 10.920 -2.035 1.00 97.50 94 ILE A CA 1
ATOM 745 C C . ILE A 1 94 ? 6.415 11.505 -3.443 1.00 97.50 94 ILE A C 1
ATOM 747 O O . ILE A 1 94 ? 5.417 11.802 -4.091 1.00 97.50 94 ILE A O 1
ATOM 751 N N . ASP A 1 95 ? 7.637 11.689 -3.938 1.00 97.69 95 ASP A N 1
ATOM 752 C CA . ASP A 1 95 ? 7.870 12.015 -5.349 1.00 97.69 95 ASP A CA 1
ATOM 753 C C . ASP A 1 95 ? 7.397 10.870 -6.256 1.00 97.69 95 ASP A C 1
ATOM 755 O O . ASP A 1 95 ? 6.472 11.038 -7.045 1.00 97.69 95 ASP A O 1
ATOM 759 N N . SER A 1 96 ? 7.973 9.684 -6.084 1.00 98.25 96 SER A N 1
ATOM 760 C CA . SER A 1 96 ? 7.643 8.463 -6.808 1.00 98.25 96 SER A CA 1
ATOM 761 C C . SER A 1 96 ? 8.007 7.259 -5.943 1.00 98.25 96 SER A C 1
ATOM 763 O O . SER A 1 96 ? 9.083 7.186 -5.347 1.00 98.25 96 SER A O 1
ATOM 765 N N . THR A 1 97 ? 7.112 6.281 -5.885 1.00 98.38 97 THR A N 1
ATOM 766 C CA . THR A 1 97 ? 7.330 5.010 -5.181 1.00 98.38 97 THR A CA 1
ATOM 767 C C . THR A 1 97 ? 8.513 4.236 -5.776 1.00 98.38 97 THR A C 1
ATOM 769 O O . THR A 1 97 ? 9.321 3.693 -5.020 1.00 98.38 97 THR A O 1
ATOM 772 N N . ASN A 1 98 ? 8.708 4.291 -7.101 1.00 98.25 98 ASN A N 1
ATOM 773 C CA . ASN A 1 98 ? 9.865 3.693 -7.778 1.00 98.25 98 ASN A CA 1
ATOM 774 C C . ASN A 1 98 ? 11.183 4.400 -7.425 1.00 98.25 98 ASN A C 1
ATOM 776 O O . ASN A 1 98 ? 12.194 3.740 -7.178 1.00 98.25 98 ASN A O 1
ATOM 780 N N . ASP A 1 99 ? 11.184 5.734 -7.360 1.00 97.75 99 ASP A N 1
ATOM 781 C CA . ASP A 1 99 ? 12.377 6.489 -6.951 1.00 97.75 99 ASP A CA 1
ATOM 782 C C . ASP A 1 99 ? 12.739 6.232 -5.506 1.00 97.75 99 ASP A C 1
ATOM 784 O O . ASP A 1 99 ? 13.909 6.064 -5.163 1.00 97.75 99 ASP A O 1
ATOM 788 N N . HIS A 1 100 ? 11.729 6.175 -4.644 1.00 98.38 100 HIS A N 1
ATOM 789 C CA . HIS A 1 100 ? 11.957 5.865 -3.251 1.00 98.38 100 HIS A CA 1
ATOM 790 C C . HIS A 1 100 ? 12.507 4.446 -3.085 1.00 98.38 100 HIS A C 1
ATOM 792 O O . HIS A 1 100 ? 13.482 4.270 -2.360 1.00 98.38 100 HIS A O 1
ATOM 798 N N . ALA A 1 101 ? 11.984 3.462 -3.823 1.00 98.38 101 ALA A N 1
ATOM 799 C CA . ALA A 1 101 ? 12.553 2.116 -3.852 1.00 98.38 101 ALA A CA 1
ATOM 800 C C . ALA A 1 101 ? 14.007 2.104 -4.360 1.00 98.38 101 ALA A C 1
ATOM 802 O O . ALA A 1 101 ? 14.850 1.427 -3.775 1.00 98.38 101 ALA A O 1
ATOM 803 N N . THR A 1 102 ? 14.330 2.909 -5.378 1.00 97.38 102 THR A N 1
ATOM 804 C CA . THR A 1 102 ? 15.707 3.074 -5.879 1.00 97.38 102 THR A CA 1
ATOM 805 C C . THR A 1 102 ? 16.631 3.613 -4.792 1.00 97.38 102 THR A C 1
ATOM 807 O O . THR A 1 102 ? 17.717 3.080 -4.575 1.00 97.38 102 THR A O 1
ATOM 810 N N . ARG A 1 103 ? 16.200 4.656 -4.074 1.00 97.81 103 ARG A N 1
ATOM 811 C CA . ARG A 1 103 ? 16.975 5.232 -2.968 1.00 97.81 103 ARG A CA 1
ATOM 812 C C . ARG A 1 103 ? 17.153 4.240 -1.825 1.00 97.81 103 ARG A C 1
ATOM 814 O O . ARG A 1 103 ? 18.241 4.176 -1.270 1.00 97.81 103 ARG A O 1
ATOM 821 N N . LEU A 1 104 ? 16.127 3.465 -1.480 1.00 98.00 104 LEU A N 1
ATOM 822 C CA . LEU A 1 104 ? 16.227 2.443 -0.437 1.00 98.00 104 LEU A CA 1
ATOM 823 C C . LEU A 1 104 ? 17.239 1.351 -0.810 1.00 98.00 104 LEU A C 1
ATOM 825 O O . LEU A 1 104 ? 18.101 1.035 0.005 1.00 98.00 104 LEU A O 1
ATOM 829 N N . LEU A 1 105 ? 17.202 0.835 -2.044 1.00 96.81 105 LEU A N 1
ATOM 830 C CA . LEU A 1 105 ? 18.184 -0.150 -2.520 1.00 96.81 105 LEU A CA 1
ATOM 831 C C . LEU A 1 105 ? 19.611 0.417 -2.548 1.00 96.81 105 LEU A C 1
ATOM 833 O O . LEU A 1 105 ? 20.539 -0.267 -2.129 1.00 96.81 105 LEU A O 1
ATOM 837 N N . ALA A 1 106 ? 19.782 1.677 -2.960 1.00 95.31 106 ALA A N 1
ATOM 838 C CA . ALA A 1 106 ? 21.085 2.345 -2.967 1.00 95.31 106 ALA A CA 1
ATOM 839 C C . ALA A 1 106 ? 21.660 2.601 -1.560 1.00 95.31 106 ALA A C 1
ATOM 841 O O . ALA A 1 106 ? 22.866 2.772 -1.426 1.00 95.31 106 ALA A O 1
ATOM 842 N N . ASN A 1 107 ? 20.812 2.631 -0.526 1.00 96.50 107 ASN A N 1
ATOM 843 C CA . ASN A 1 107 ? 21.207 2.754 0.882 1.00 96.50 107 ASN A CA 1
ATOM 844 C C . ASN A 1 107 ? 21.186 1.398 1.613 1.00 96.50 107 ASN A C 1
ATOM 846 O O . ASN A 1 107 ? 21.014 1.353 2.829 1.00 96.50 107 ASN A O 1
ATOM 850 N N . ASP A 1 108 ? 21.299 0.292 0.872 1.00 94.56 108 ASP A N 1
ATOM 851 C CA . ASP A 1 108 ? 21.361 -1.069 1.409 1.00 94.56 108 ASP A CA 1
ATOM 852 C C . ASP A 1 108 ? 20.189 -1.489 2.301 1.00 94.56 108 ASP A C 1
ATOM 854 O O . ASP A 1 108 ? 20.312 -2.388 3.134 1.00 94.56 108 ASP A O 1
ATOM 858 N N . TYR A 1 109 ? 19.009 -0.908 2.071 1.00 96.19 109 TYR A N 1
ATOM 859 C CA . TYR A 1 109 ? 17.792 -1.381 2.713 1.00 96.19 109 TYR A CA 1
ATOM 860 C C . TYR A 1 109 ? 17.524 -2.847 2.343 1.00 96.19 109 TYR A C 1
ATOM 862 O O . TYR A 1 109 ? 17.663 -3.261 1.186 1.00 96.19 109 TYR A O 1
ATOM 870 N N . GLU A 1 110 ? 17.138 -3.642 3.339 1.00 95.19 110 GLU A N 1
ATOM 871 C CA . GLU A 1 110 ? 16.964 -5.083 3.189 1.00 95.19 110 GLU A CA 1
ATOM 872 C C . GLU A 1 110 ? 15.827 -5.411 2.211 1.00 95.19 110 GLU A C 1
ATOM 874 O O . GLU A 1 110 ? 14.680 -5.001 2.396 1.00 95.19 110 GLU A O 1
ATOM 879 N N . ALA A 1 111 ? 16.160 -6.174 1.171 1.00 95.44 111 ALA A N 1
ATOM 880 C CA . ALA A 1 111 ? 15.244 -6.605 0.125 1.00 95.44 111 ALA A CA 1
ATOM 881 C C . ALA A 1 111 ? 14.811 -8.075 0.326 1.00 95.44 111 ALA A C 1
ATOM 883 O O . ALA A 1 111 ? 15.622 -8.876 0.789 1.00 95.44 111 ALA A O 1
ATOM 884 N N . PRO A 1 112 ? 13.587 -8.467 -0.083 1.00 96.12 112 PRO A N 1
ATOM 885 C CA . PRO A 1 112 ? 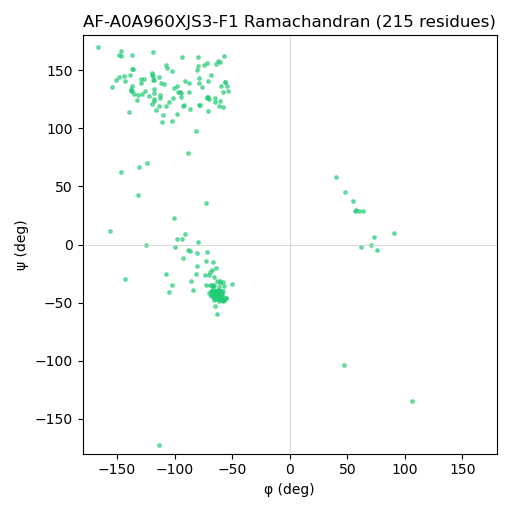12.594 -7.641 -0.762 1.00 96.12 112 PRO A CA 1
ATOM 886 C C . PRO A 1 112 ? 11.810 -6.728 0.191 1.00 96.12 112 PRO A C 1
ATOM 888 O O . PRO A 1 112 ? 11.587 -7.046 1.361 1.00 96.12 112 PRO A O 1
ATOM 891 N N . PHE A 1 113 ? 11.324 -5.614 -0.349 1.00 96.50 113 PHE A N 1
ATOM 892 C CA . PHE A 1 113 ? 10.423 -4.694 0.344 1.00 96.50 113 PHE A CA 1
ATOM 893 C C . PHE A 1 113 ? 9.434 -4.063 -0.632 1.00 96.50 113 PHE A C 1
ATOM 895 O O . PHE A 1 113 ? 9.652 -4.045 -1.842 1.00 96.50 113 PHE A O 1
ATOM 902 N N . ILE A 1 114 ? 8.348 -3.514 -0.104 1.00 97.12 114 ILE A N 1
ATOM 903 C CA . ILE A 1 114 ? 7.328 -2.818 -0.880 1.00 97.12 114 ILE A CA 1
ATOM 904 C C . ILE A 1 114 ? 7.191 -1.396 -0.344 1.00 97.12 114 ILE A C 1
ATOM 906 O O . ILE A 1 114 ? 6.971 -1.194 0.848 1.00 97.12 114 ILE A O 1
ATOM 910 N N . VAL A 1 115 ? 7.279 -0.415 -1.234 1.00 97.81 115 VAL A N 1
ATOM 911 C CA . VAL A 1 115 ? 6.925 0.979 -0.962 1.00 97.81 115 VAL A CA 1
ATOM 912 C C . VAL A 1 115 ? 5.487 1.195 -1.402 1.00 97.81 115 VAL A C 1
ATOM 914 O O . VAL A 1 115 ? 5.147 0.853 -2.530 1.00 97.81 115 VAL A O 1
ATOM 917 N N . ILE A 1 116 ? 4.654 1.773 -0.543 1.00 95.88 116 ILE A N 1
ATOM 918 C CA . ILE A 1 116 ? 3.268 2.125 -0.865 1.00 95.88 116 ILE A CA 1
ATOM 919 C C . ILE A 1 116 ? 3.032 3.577 -0.471 1.00 95.88 116 ILE A C 1
ATOM 921 O O . ILE A 1 116 ? 3.482 4.013 0.595 1.00 95.88 116 ILE A O 1
ATOM 925 N N . SER A 1 117 ? 2.318 4.328 -1.310 1.00 95.44 117 SER A N 1
ATOM 926 C CA . SER A 1 117 ? 1.945 5.697 -0.975 1.00 95.44 117 SER A CA 1
ATOM 927 C C . SER A 1 117 ? 0.500 6.051 -1.302 1.00 95.44 117 SER A C 1
ATOM 929 O O . SER A 1 117 ? -0.072 5.503 -2.239 1.00 95.44 117 SER A O 1
ATOM 931 N N . ASN A 1 118 ? -0.067 6.988 -0.533 1.00 93.50 118 ASN A N 1
ATOM 932 C CA . ASN A 1 118 ? -1.365 7.607 -0.823 1.00 93.50 118 ASN A CA 1
ATOM 933 C C . ASN A 1 118 ? -1.292 8.602 -1.990 1.00 93.50 118 ASN A C 1
ATOM 935 O O . ASN A 1 118 ? -2.311 8.834 -2.630 1.00 93.50 118 ASN A O 1
ATOM 939 N N . GLN A 1 119 ? -0.127 9.202 -2.263 1.00 95.31 119 GLN A N 1
ATOM 940 C CA . GLN A 1 119 ? 0.039 10.242 -3.282 1.00 95.31 119 GLN A CA 1
ATOM 941 C C . GLN A 1 119 ? 1.455 10.227 -3.866 1.00 95.31 119 GLN A C 1
ATOM 943 O O . GLN A 1 119 ? 2.434 10.101 -3.130 1.00 95.31 119 GLN A O 1
ATOM 948 N N . GLN A 1 120 ? 1.574 10.457 -5.179 1.00 97.38 120 GLN A N 1
ATOM 949 C CA . GLN A 1 120 ? 2.866 10.750 -5.811 1.00 97.38 120 GLN A CA 1
ATOM 950 C C . GLN A 1 120 ? 2.848 12.150 -6.429 1.00 97.38 120 GLN A C 1
ATOM 952 O O . GLN A 1 120 ? 1.978 12.463 -7.240 1.00 97.38 120 GLN A O 1
ATOM 957 N N . THR A 1 121 ? 3.804 13.001 -6.067 1.00 97.44 121 THR A N 1
ATOM 958 C CA . THR A 1 121 ? 3.915 14.360 -6.620 1.00 97.44 121 THR A CA 1
ATOM 959 C C . THR A 1 121 ? 4.609 14.376 -7.980 1.00 97.44 121 THR A C 1
ATOM 961 O O . THR A 1 121 ? 4.338 15.255 -8.793 1.00 97.44 121 THR A O 1
ATOM 964 N N . LEU A 1 122 ? 5.450 13.376 -8.256 1.00 97.44 122 LEU A N 1
ATOM 965 C CA . LEU A 1 122 ? 6.212 13.190 -9.492 1.00 97.44 122 LEU A CA 1
ATOM 966 C C . LEU A 1 122 ? 6.056 11.749 -10.012 1.00 97.44 122 LEU A C 1
ATOM 968 O O . LEU A 1 122 ? 7.019 11.113 -10.443 1.00 97.44 122 LEU A O 1
ATOM 972 N N . GLY A 1 123 ? 4.826 11.221 -9.964 1.00 96.31 123 GLY A N 1
ATOM 973 C CA . GLY A 1 123 ? 4.509 9.880 -10.457 1.00 96.31 123 GLY A CA 1
ATOM 974 C C . GLY A 1 123 ? 4.943 9.691 -11.914 1.00 96.31 123 GLY A C 1
ATOM 975 O O . GLY A 1 123 ? 4.726 10.562 -12.762 1.00 96.31 123 GLY A O 1
ATOM 976 N N . ARG A 1 124 ? 5.546 8.539 -12.223 1.00 94.94 124 ARG A N 1
ATOM 977 C CA . ARG A 1 124 ? 6.126 8.257 -13.544 1.00 94.94 124 ARG A CA 1
ATOM 978 C C . ARG A 1 124 ? 5.478 7.079 -14.249 1.00 94.94 124 ARG A C 1
ATOM 980 O O . ARG A 1 124 ? 5.148 6.066 -13.643 1.00 94.94 124 ARG A O 1
ATOM 987 N N . GLY A 1 125 ? 5.383 7.205 -15.563 1.00 94.06 125 GLY A N 1
ATOM 988 C CA . GLY A 1 125 ? 5.152 6.125 -16.508 1.00 94.06 125 GLY A CA 1
ATOM 989 C C . GLY A 1 125 ? 6.365 5.911 -17.416 1.00 94.06 125 GLY A C 1
ATOM 990 O O . GLY A 1 125 ? 7.429 6.506 -17.250 1.00 94.06 125 GLY A O 1
ATOM 991 N N . ARG A 1 126 ? 6.200 5.048 -18.421 1.00 92.38 126 ARG A N 1
ATOM 992 C CA . ARG A 1 126 ? 7.241 4.785 -19.424 1.00 92.38 126 ARG A CA 1
ATOM 993 C C . ARG A 1 126 ? 7.551 6.024 -20.266 1.00 92.38 126 ARG A C 1
ATOM 995 O O . ARG A 1 126 ? 6.686 6.870 -20.487 1.00 92.38 126 ARG A O 1
ATOM 1002 N N . MET A 1 127 ? 8.767 6.053 -20.818 1.00 90.38 127 MET A N 1
ATOM 1003 C CA . MET A 1 127 ? 9.218 7.063 -21.789 1.00 90.38 127 MET A CA 1
ATOM 1004 C C . MET A 1 127 ? 9.042 8.504 -21.278 1.00 90.38 127 MET A C 1
ATOM 1006 O O . MET A 1 127 ? 8.647 9.387 -22.031 1.00 90.38 127 MET A O 1
ATOM 1010 N N . GLY A 1 128 ? 9.270 8.721 -19.979 1.00 89.44 128 GLY A N 1
ATOM 1011 C CA . GLY A 1 128 ? 9.197 10.043 -19.351 1.00 89.44 128 GLY A CA 1
ATOM 1012 C C . GLY A 1 128 ? 7.785 10.604 -19.161 1.00 89.44 128 GLY A C 1
ATOM 1013 O O . GLY A 1 128 ? 7.645 11.752 -18.754 1.00 89.44 128 GLY A O 1
ATOM 1014 N N . ARG A 1 129 ? 6.726 9.831 -19.439 1.00 94.00 129 ARG A N 1
ATOM 1015 C CA . ARG A 1 129 ? 5.347 10.284 -19.205 1.00 94.00 129 ARG A CA 1
ATOM 1016 C C . ARG A 1 129 ? 5.061 10.403 -17.711 1.00 94.00 129 ARG A C 1
ATOM 1018 O O . ARG A 1 129 ? 5.506 9.573 -16.926 1.00 94.00 129 ARG A O 1
ATOM 1025 N N . THR A 1 130 ? 4.247 11.378 -17.333 1.00 95.25 130 THR A N 1
ATOM 1026 C CA . THR A 1 130 ? 3.745 11.515 -15.961 1.00 95.25 130 THR A CA 1
ATOM 1027 C C . THR A 1 130 ? 2.600 10.534 -15.704 1.00 95.25 130 THR A C 1
ATOM 1029 O O . THR A 1 130 ? 1.728 10.346 -16.554 1.00 95.25 130 THR A O 1
ATOM 1032 N N . TRP A 1 131 ? 2.587 9.923 -14.520 1.00 95.56 131 TRP A N 1
ATOM 1033 C CA . TRP A 1 131 ? 1.454 9.166 -13.990 1.00 95.56 131 TRP A CA 1
ATOM 1034 C C . TRP A 1 131 ? 0.727 10.022 -12.950 1.00 95.56 131 TRP A C 1
ATOM 1036 O O . TRP A 1 131 ? 1.239 10.242 -11.849 1.00 95.56 131 TRP A O 1
ATOM 1046 N N . TYR A 1 132 ? -0.451 10.539 -13.310 1.00 95.56 132 TYR A N 1
ATOM 1047 C CA . TYR A 1 132 ? -1.251 11.368 -12.408 1.00 95.56 132 TYR A CA 1
ATOM 1048 C C . TYR A 1 132 ? -1.636 10.568 -11.163 1.00 95.56 132 TYR A C 1
ATOM 1050 O O . TYR A 1 132 ? -2.281 9.528 -11.269 1.00 95.56 132 TYR A O 1
ATOM 1058 N N . SER A 1 133 ? -1.194 11.045 -9.998 1.00 95.31 133 SER A N 1
ATOM 1059 C CA . SER A 1 133 ? -1.263 10.289 -8.749 1.00 95.31 133 SER A CA 1
ATOM 1060 C C . SER A 1 133 ? -1.873 11.110 -7.599 1.00 95.31 133 SER A C 1
ATOM 1062 O O . SER A 1 133 ? -1.155 11.457 -6.656 1.00 95.31 133 SER A O 1
ATOM 1064 N N . PRO A 1 134 ? -3.169 11.470 -7.670 1.00 93.31 134 PRO A N 1
ATOM 1065 C CA . PRO A 1 134 ? -3.839 12.229 -6.619 1.00 93.31 134 PRO A CA 1
ATOM 1066 C C . PRO A 1 134 ? -3.880 11.460 -5.287 1.00 93.31 134 PRO A C 1
ATOM 1068 O O . PRO A 1 134 ? -3.784 10.228 -5.290 1.00 93.31 134 PRO A O 1
ATOM 1071 N N . PRO A 1 135 ? -4.036 12.170 -4.154 1.00 88.56 135 PRO A N 1
ATOM 1072 C CA . PRO A 1 135 ? -4.232 11.530 -2.859 1.00 88.56 135 PRO A CA 1
ATOM 1073 C C . PRO A 1 135 ? -5.507 10.671 -2.841 1.00 88.56 135 PRO A C 1
ATOM 1075 O O . PRO A 1 135 ? -6.444 10.915 -3.609 1.00 88.56 135 PRO A O 1
ATOM 1078 N N . SER A 1 136 ? -5.558 9.692 -1.932 1.00 75.00 136 SER A N 1
ATOM 1079 C CA . SER A 1 136 ? -6.820 9.127 -1.414 1.00 75.00 136 SER A CA 1
ATOM 1080 C C . SER A 1 136 ? -7.750 8.473 -2.458 1.00 75.00 136 SER A C 1
ATOM 1082 O O . SER A 1 136 ? -8.975 8.489 -2.309 1.00 75.00 136 SER A O 1
ATOM 1084 N N . SER A 1 137 ? -7.194 7.936 -3.549 1.00 75.56 137 SER A N 1
ATOM 1085 C CA . SER A 1 137 ? -7.987 7.458 -4.700 1.00 75.56 137 SER A CA 1
ATOM 1086 C C . SER A 1 137 ? -7.461 6.205 -5.388 1.00 75.56 137 SER A C 1
ATOM 1088 O O . SER A 1 137 ? -8.259 5.450 -5.917 1.00 75.56 137 SER A O 1
ATOM 1090 N N . ASN A 1 138 ? -6.152 5.964 -5.386 1.00 91.44 138 ASN A N 1
ATOM 1091 C CA . ASN A 1 138 ? -5.526 4.930 -6.209 1.00 91.44 138 ASN A CA 1
ATOM 1092 C C . ASN A 1 138 ? -4.475 4.166 -5.394 1.00 91.44 138 ASN A C 1
ATOM 1094 O O . ASN A 1 138 ? -3.985 4.651 -4.373 1.00 91.44 138 ASN A O 1
ATOM 1098 N N . LEU A 1 139 ? -4.074 2.992 -5.878 1.00 93.38 139 LEU A N 1
ATOM 1099 C CA . LEU A 1 139 ? -2.941 2.251 -5.331 1.00 93.38 139 LEU A CA 1
ATOM 1100 C C . LEU A 1 139 ? -1.665 2.630 -6.087 1.00 93.38 139 LEU A C 1
ATOM 1102 O O . LEU A 1 139 ? -1.565 2.376 -7.286 1.00 93.38 139 LEU A O 1
ATOM 1106 N N . TYR A 1 140 ? -0.673 3.167 -5.374 1.00 96.56 140 TYR A N 1
ATOM 1107 C CA . TYR A 1 140 ? 0.686 3.363 -5.885 1.00 96.56 140 TYR A CA 1
ATOM 1108 C C . TYR A 1 140 ? 1.654 2.515 -5.072 1.00 96.56 140 TY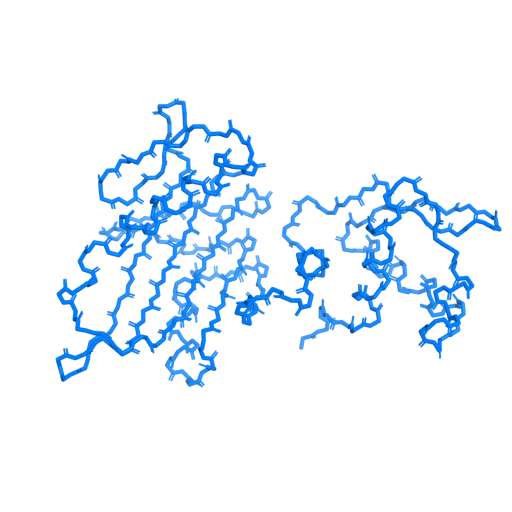R A C 1
ATOM 1110 O O . TYR A 1 140 ? 1.808 2.726 -3.865 1.00 96.56 140 TYR A O 1
ATOM 1118 N N . MET A 1 141 ? 2.290 1.547 -5.725 1.00 96.81 141 MET A N 1
ATOM 1119 C CA . MET A 1 141 ? 3.111 0.551 -5.054 1.00 96.81 141 MET A CA 1
ATOM 1120 C C . MET A 1 141 ? 4.343 0.187 -5.878 1.00 96.81 141 MET A C 1
ATOM 1122 O O . MET A 1 141 ? 4.232 -0.018 -7.083 1.00 96.81 141 MET A O 1
ATOM 1126 N N . SER A 1 142 ? 5.487 0.007 -5.218 1.00 98.31 142 SER A N 1
ATOM 1127 C CA . SER A 1 142 ? 6.721 -0.479 -5.843 1.00 98.31 142 SER A CA 1
ATOM 1128 C C . SER A 1 142 ? 7.374 -1.581 -5.023 1.00 98.31 142 SER A C 1
ATOM 1130 O O . SER A 1 142 ? 7.699 -1.375 -3.856 1.00 98.31 142 SER A O 1
ATOM 1132 N N . LEU A 1 143 ? 7.615 -2.736 -5.639 1.00 97.56 143 LEU A N 1
ATOM 1133 C CA . LEU A 1 143 ? 8.416 -3.825 -5.078 1.00 97.56 143 LEU A CA 1
ATOM 1134 C C . LEU A 1 143 ? 9.890 -3.592 -5.418 1.00 97.56 143 LEU A C 1
ATOM 1136 O O . LEU A 1 143 ? 10.250 -3.620 -6.593 1.00 97.56 143 LEU A O 1
ATOM 1140 N N . GLY A 1 144 ? 10.731 -3.400 -4.403 1.00 97.75 144 GLY A N 1
ATOM 1141 C CA . GLY A 1 144 ? 12.188 -3.402 -4.523 1.00 97.75 144 GLY A CA 1
ATOM 1142 C C . GLY A 1 144 ? 12.756 -4.782 -4.196 1.00 97.75 144 GLY A C 1
ATOM 1143 O O . GLY A 1 144 ? 12.406 -5.382 -3.178 1.00 97.75 144 GLY A O 1
ATOM 1144 N N . SER A 1 145 ? 13.629 -5.307 -5.056 1.00 95.81 145 SER A N 1
ATOM 1145 C CA . SER A 1 145 ? 14.241 -6.630 -4.891 1.00 95.81 145 SER A CA 1
ATOM 1146 C C . SER A 1 145 ? 15.658 -6.697 -5.474 1.00 95.81 145 SER A C 1
ATOM 1148 O O . SER A 1 145 ? 16.047 -5.846 -6.274 1.00 95.81 145 SER A O 1
ATOM 1150 N N . ARG A 1 146 ? 16.428 -7.720 -5.078 1.00 93.69 146 ARG A N 1
ATOM 1151 C CA . ARG A 1 146 ? 17.780 -8.013 -5.590 1.00 93.69 146 ARG A CA 1
ATOM 1152 C C . ARG A 1 14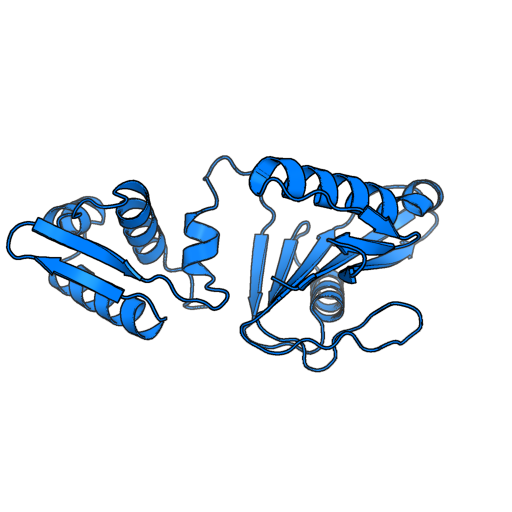6 ? 17.849 -9.440 -6.153 1.00 93.69 146 ARG A C 1
ATOM 1154 O O . ARG A 1 146 ? 18.395 -10.327 -5.499 1.00 93.69 146 ARG A O 1
ATOM 1161 N N . PRO A 1 147 ? 17.199 -9.720 -7.296 1.00 90.19 147 PRO A N 1
ATOM 1162 C CA . PRO A 1 147 ? 17.161 -11.073 -7.835 1.00 90.19 147 PRO A CA 1
ATOM 1163 C C . PRO A 1 147 ? 18.497 -11.418 -8.498 1.00 90.19 147 PRO A C 1
ATOM 1165 O O . PRO A 1 147 ? 18.997 -10.638 -9.293 1.00 90.19 147 PRO A O 1
ATOM 1168 N N . TYR A 1 148 ? 19.044 -12.607 -8.253 1.00 84.81 148 TYR A N 1
ATOM 1169 C CA . TYR A 1 148 ? 20.250 -13.072 -8.945 1.00 84.81 148 TYR A CA 1
ATOM 1170 C C . TYR A 1 148 ? 19.876 -13.793 -10.249 1.00 84.81 148 TYR A C 1
ATOM 1172 O O . TYR A 1 148 ? 19.784 -15.020 -10.306 1.00 84.81 148 TYR A O 1
ATOM 1180 N N . VAL A 1 149 ? 19.563 -13.018 -11.292 1.00 86.81 149 VAL A N 1
ATOM 1181 C CA . VAL A 1 149 ? 19.093 -13.531 -12.591 1.00 86.81 149 VAL A CA 1
ATOM 1182 C C . VAL A 1 149 ? 19.754 -12.802 -13.754 1.00 86.81 149 VAL A C 1
ATOM 1184 O O . VAL A 1 149 ? 20.104 -11.626 -13.654 1.00 86.81 149 VAL A O 1
ATOM 1187 N N . ARG A 1 150 ? 19.906 -13.492 -14.888 1.00 87.19 150 ARG A N 1
ATOM 1188 C CA . ARG A 1 150 ? 20.428 -12.873 -16.109 1.00 87.19 150 ARG A CA 1
ATOM 1189 C C . ARG A 1 150 ? 19.398 -11.898 -16.718 1.00 87.19 150 ARG A C 1
ATOM 1191 O O . ARG A 1 150 ? 18.205 -12.224 -16.726 1.00 87.19 150 ARG A O 1
ATOM 1198 N N . PRO A 1 151 ? 19.818 -10.734 -17.252 1.00 85.25 151 PRO A N 1
ATOM 1199 C CA . PRO A 1 151 ? 18.906 -9.721 -17.795 1.00 85.25 151 PRO A CA 1
ATOM 1200 C C . PRO A 1 151 ? 17.988 -10.205 -18.928 1.00 85.25 151 PRO A C 1
ATOM 1202 O O . PRO A 1 151 ? 16.847 -9.756 -19.030 1.00 85.25 151 PRO A O 1
ATOM 1205 N N . ASP A 1 152 ? 18.443 -11.146 -19.759 1.00 85.62 152 ASP A N 1
ATOM 1206 C CA . ASP A 1 152 ? 17.663 -11.741 -20.854 1.00 85.62 152 ASP A CA 1
ATOM 1207 C C . ASP A 1 152 ? 16.400 -12.458 -20.355 1.00 85.62 152 ASP A C 1
ATOM 1209 O O . ASP A 1 152 ? 15.361 -12.414 -21.012 1.00 85.62 152 ASP A O 1
ATOM 1213 N N . ARG A 1 153 ? 16.434 -13.023 -19.141 1.00 84.81 153 ARG A N 1
ATOM 1214 C CA . ARG A 1 153 ? 15.260 -13.654 -18.514 1.00 84.81 153 ARG A CA 1
ATOM 1215 C C . ARG A 1 153 ? 14.209 -12.656 -18.028 1.00 84.81 153 ARG A C 1
ATOM 1217 O O . ARG A 1 153 ? 13.085 -13.054 -17.734 1.00 84.81 153 ARG A O 1
ATOM 1224 N N . MET A 1 154 ? 14.551 -11.372 -17.948 1.00 86.94 154 MET A N 1
ATOM 1225 C CA . MET A 1 154 ? 13.691 -10.335 -17.374 1.00 86.94 154 MET A CA 1
ATOM 1226 C C . MET A 1 154 ? 12.943 -9.513 -18.425 1.00 86.94 154 MET A C 1
ATOM 1228 O O . MET A 1 154 ? 12.096 -8.695 -18.070 1.00 86.94 154 MET A O 1
ATOM 1232 N N . GLN A 1 155 ? 13.172 -9.770 -19.716 1.00 85.06 155 GLN A N 1
ATOM 1233 C CA . GLN A 1 155 ? 12.509 -9.059 -20.816 1.00 85.06 155 GLN A CA 1
ATOM 1234 C C . GLN A 1 155 ? 10.976 -9.146 -20.752 1.00 85.06 155 GLN A C 1
ATOM 1236 O O . GLN A 1 155 ? 10.281 -8.184 -21.075 1.00 85.06 155 GLN A O 1
ATOM 1241 N N . LEU A 1 156 ? 10.444 -10.286 -20.299 1.00 90.06 156 LEU A N 1
ATOM 1242 C CA . LEU A 1 156 ? 9.004 -10.524 -20.164 1.00 90.06 156 LEU A CA 1
ATOM 1243 C C . LEU A 1 156 ? 8.482 -10.299 -18.742 1.00 90.06 156 LEU A C 1
ATOM 1245 O O . LEU A 1 156 ? 7.301 -10.530 -18.490 1.00 90.06 156 LEU A O 1
ATOM 1249 N N . PHE A 1 157 ? 9.322 -9.836 -17.812 1.00 92.44 157 PHE A N 1
ATOM 1250 C CA . PHE A 1 157 ? 8.960 -9.738 -16.400 1.00 92.44 157 PHE A CA 1
ATOM 1251 C C . PHE A 1 157 ? 7.739 -8.840 -16.170 1.00 92.44 157 PHE A C 1
ATOM 1253 O O . PHE A 1 157 ? 6.807 -9.243 -15.480 1.00 92.44 157 PHE A O 1
ATOM 1260 N N . THR A 1 158 ? 7.690 -7.653 -16.786 1.00 94.06 158 THR A N 1
ATOM 1261 C CA . THR A 1 158 ? 6.542 -6.739 -16.641 1.00 94.06 158 THR A CA 1
ATOM 1262 C C . THR A 1 158 ? 5.244 -7.373 -17.141 1.00 94.06 158 THR A C 1
ATOM 1264 O O . THR A 1 158 ? 4.206 -7.234 -16.499 1.00 94.06 158 THR A O 1
ATOM 1267 N N . LEU A 1 159 ? 5.297 -8.100 -18.263 1.00 93.06 159 LEU A N 1
ATOM 1268 C CA . LEU A 1 159 ? 4.131 -8.789 -18.817 1.00 93.06 159 LEU A CA 1
ATOM 1269 C C . LEU A 1 159 ? 3.695 -9.948 -17.912 1.00 93.06 159 LEU A C 1
ATOM 1271 O O . LEU A 1 159 ? 2.509 -10.088 -17.625 1.00 93.06 159 LEU A O 1
ATOM 1275 N N . TRP A 1 160 ? 4.652 -10.742 -17.429 1.00 94.06 160 TRP A N 1
ATOM 1276 C CA . TRP A 1 160 ? 4.405 -11.829 -16.484 1.00 94.06 160 TRP A CA 1
ATOM 1277 C C . TRP A 1 160 ? 3.769 -11.316 -15.187 1.00 94.06 160 TRP A C 1
ATOM 1279 O O . TRP A 1 160 ? 2.775 -11.876 -14.725 1.00 94.06 160 TRP A O 1
ATOM 1289 N N . MET A 1 161 ? 4.266 -10.207 -14.634 1.00 95.62 161 MET A N 1
ATOM 1290 C CA . MET A 1 161 ? 3.635 -9.546 -13.491 1.00 95.62 161 MET A CA 1
ATOM 1291 C C . MET A 1 161 ? 2.219 -9.071 -13.823 1.00 95.62 161 MET A C 1
ATOM 1293 O O . MET A 1 161 ? 1.313 -9.291 -13.026 1.00 95.62 161 MET A O 1
ATOM 1297 N N . GLY A 1 162 ? 1.998 -8.512 -15.016 1.00 96.00 162 GLY A N 1
ATOM 1298 C CA . GLY A 1 162 ? 0.666 -8.139 -15.496 1.00 96.00 162 GLY A CA 1
ATOM 1299 C C . GLY A 1 162 ? -0.331 -9.293 -15.474 1.00 96.00 162 GLY A C 1
ATOM 1300 O O . GLY A 1 162 ? -1.432 -9.132 -14.955 1.00 96.00 162 GLY A O 1
ATOM 1301 N N . VAL A 1 163 ? 0.068 -10.472 -15.958 1.00 96.00 163 VAL A N 1
ATOM 1302 C CA . VAL A 1 163 ? -0.764 -11.688 -15.908 1.00 96.00 163 VAL A CA 1
ATOM 1303 C C . VAL A 1 163 ? -1.107 -12.068 -14.467 1.00 96.00 163 VAL A C 1
ATOM 1305 O O . VAL A 1 163 ? -2.256 -12.405 -14.185 1.00 96.00 163 VAL A O 1
ATOM 1308 N N . ASN A 1 164 ? -0.141 -11.999 -13.547 1.00 95.88 164 ASN A N 1
ATOM 1309 C CA . ASN A 1 164 ? -0.380 -12.329 -12.140 1.00 95.88 164 ASN A CA 1
ATOM 1310 C C . ASN A 1 164 ? -1.304 -11.314 -11.454 1.00 95.88 164 ASN A C 1
ATOM 1312 O O . ASN A 1 164 ? -2.199 -11.719 -10.718 1.00 95.88 164 ASN A O 1
ATOM 1316 N N . VAL A 1 165 ? -1.146 -10.018 -11.734 1.00 95.56 165 VAL A N 1
ATOM 1317 C CA . VAL A 1 165 ? -2.047 -8.978 -11.215 1.00 95.56 165 VAL A CA 1
ATOM 1318 C C . VAL A 1 165 ? -3.461 -9.163 -11.763 1.00 95.56 165 VAL A C 1
ATOM 1320 O O . VAL A 1 165 ? -4.415 -9.159 -10.992 1.00 95.56 165 VAL A O 1
ATOM 1323 N N . ALA A 1 166 ? -3.606 -9.381 -13.073 1.00 95.81 166 ALA A N 1
ATOM 1324 C CA . ALA A 1 166 ? -4.902 -9.629 -13.700 1.00 95.81 166 ALA A CA 1
ATOM 1325 C C . ALA A 1 166 ? -5.597 -10.863 -13.102 1.00 95.81 166 ALA A C 1
ATOM 1327 O O . ALA A 1 166 ? -6.778 -10.799 -12.764 1.00 95.81 166 ALA A O 1
ATOM 1328 N N . ARG A 1 167 ? -4.855 -11.961 -12.902 1.00 96.00 167 ARG A N 1
ATOM 1329 C CA . ARG A 1 167 ? -5.367 -13.171 -12.244 1.00 96.00 167 ARG A CA 1
ATOM 1330 C C . ARG A 1 167 ? -5.821 -12.884 -10.814 1.00 96.00 167 ARG A C 1
ATOM 1332 O O . ARG A 1 167 ? -6.929 -13.260 -10.456 1.00 96.00 167 ARG A O 1
ATOM 1339 N N . HIS A 1 168 ? -5.005 -12.183 -10.029 1.00 94.31 168 HIS A N 1
ATOM 1340 C CA . HIS A 1 168 ? -5.340 -11.852 -8.646 1.00 94.31 168 HIS A CA 1
ATOM 1341 C C . HIS A 1 168 ? -6.608 -10.991 -8.546 1.00 94.31 168 HIS A C 1
ATOM 1343 O O . HIS A 1 168 ? -7.475 -11.264 -7.720 1.00 94.31 168 HIS A O 1
ATOM 1349 N N . LEU A 1 169 ? -6.755 -9.986 -9.416 1.00 94.56 169 LEU A N 1
ATOM 1350 C CA . LEU A 1 169 ? -7.954 -9.144 -9.462 1.00 94.56 169 LEU A CA 1
ATOM 1351 C C . LEU A 1 169 ? -9.192 -9.928 -9.920 1.00 94.56 169 LEU A C 1
ATOM 1353 O O . LEU A 1 169 ? -10.284 -9.709 -9.399 1.00 94.56 169 LEU A O 1
ATOM 1357 N N . LYS A 1 170 ? -9.033 -10.885 -10.838 1.00 95.06 170 LYS A N 1
ATOM 1358 C CA . LYS A 1 170 ? -10.115 -11.785 -11.246 1.00 95.06 170 LYS A CA 1
ATOM 1359 C C . LYS A 1 170 ? -10.557 -12.714 -10.117 1.00 95.06 170 LYS A C 1
ATOM 1361 O O . LYS A 1 170 ? -11.749 -12.872 -9.887 1.00 95.06 170 LYS A O 1
ATOM 1366 N N . GLU A 1 171 ? -9.618 -13.326 -9.407 1.00 94.94 171 GLU A N 1
ATOM 1367 C CA . GLU A 1 171 ? -9.919 -14.259 -8.316 1.00 94.94 171 GLU A CA 1
ATOM 1368 C C . GLU A 1 171 ? -10.496 -13.542 -7.090 1.00 94.94 171 GLU A C 1
ATOM 1370 O O . GLU A 1 171 ? -11.449 -14.030 -6.490 1.00 94.94 171 GLU A O 1
ATOM 1375 N N . GLY A 1 172 ? -9.937 -12.383 -6.732 1.00 92.44 172 GLY A N 1
ATOM 1376 C CA . GLY A 1 172 ? -10.322 -11.648 -5.528 1.00 92.44 172 GLY A CA 1
ATOM 1377 C C . GLY A 1 172 ? -11.521 -10.717 -5.700 1.00 92.44 172 GLY A C 1
ATOM 1378 O O . GLY A 1 172 ? -12.257 -10.504 -4.740 1.00 92.44 172 GLY A O 1
ATOM 1379 N N . LEU A 1 173 ? -11.714 -10.145 -6.894 1.00 93.00 173 LEU A N 1
ATOM 1380 C CA . LEU A 1 173 ? -12.749 -9.134 -7.158 1.00 93.00 173 LEU A CA 1
ATOM 1381 C C . LEU A 1 173 ? -13.687 -9.499 -8.315 1.00 93.00 173 LEU A C 1
ATOM 1383 O O . LEU A 1 173 ? -14.582 -8.719 -8.628 1.00 93.00 173 LEU A O 1
ATOM 1387 N N . HIS A 1 174 ? -13.498 -10.653 -8.963 1.00 95.00 174 HIS A N 1
ATOM 1388 C CA . HIS A 1 174 ? -14.286 -11.075 -10.129 1.00 95.00 174 HIS A CA 1
ATOM 1389 C C . HIS A 1 174 ? -14.237 -10.082 -11.303 1.00 95.00 174 HIS A C 1
ATOM 1391 O O . HIS A 1 174 ? -15.181 -9.982 -12.084 1.00 95.00 174 HIS A O 1
ATOM 1397 N N . LEU A 1 175 ? -13.121 -9.355 -11.442 1.00 94.44 175 LEU A N 1
ATOM 1398 C CA . LEU A 1 175 ? -12.896 -8.410 -12.536 1.00 94.44 175 LEU A CA 1
ATOM 1399 C C . LEU A 1 175 ? -12.135 -9.075 -13.688 1.00 94.44 175 LEU A C 1
ATOM 1401 O O . LEU A 1 175 ? -11.046 -9.617 -13.496 1.00 94.44 175 LEU A O 1
ATOM 1405 N N . GLU A 1 176 ? -12.666 -8.984 -14.907 1.00 95.12 176 GLU A N 1
ATOM 1406 C CA . GLU A 1 176 ? -11.961 -9.425 -16.115 1.00 95.12 176 GLU A CA 1
ATOM 1407 C C . GLU A 1 176 ? -10.975 -8.343 -16.576 1.00 95.12 176 GLU A C 1
ATOM 1409 O O . GLU A 1 176 ? -11.341 -7.364 -17.229 1.00 95.12 176 GLU A O 1
ATOM 1414 N N . ILE A 1 177 ? -9.704 -8.511 -16.209 1.00 96.56 177 ILE A N 1
ATOM 1415 C CA . ILE A 1 177 ? -8.642 -7.553 -16.525 1.00 96.56 177 ILE A CA 1
ATOM 1416 C C . ILE A 1 177 ? -7.939 -7.938 -17.829 1.00 96.56 177 ILE A C 1
ATOM 1418 O O . ILE A 1 177 ? -7.305 -8.988 -17.934 1.00 96.56 177 ILE A O 1
ATOM 1422 N N . GLY A 1 178 ? -8.005 -7.049 -18.816 1.00 95.50 178 GLY A N 1
ATOM 1423 C CA . GLY A 1 178 ? -7.239 -7.137 -20.053 1.00 95.50 178 GLY A CA 1
ATOM 1424 C C . GLY A 1 178 ? -5.804 -6.632 -19.889 1.00 95.50 178 GLY A C 1
ATOM 1425 O O . GLY A 1 178 ? -5.529 -5.717 -19.112 1.00 95.50 178 GLY A O 1
ATOM 1426 N N . LEU A 1 179 ? -4.883 -7.194 -20.673 1.00 95.88 179 LEU A N 1
ATOM 1427 C CA . LEU A 1 179 ? -3.503 -6.720 -20.775 1.00 95.88 179 LEU A CA 1
ATOM 1428 C C . LEU A 1 179 ? -3.295 -6.031 -22.117 1.00 95.88 179 LEU A C 1
ATOM 1430 O O . LEU A 1 179 ? -3.393 -6.662 -23.169 1.00 95.88 179 LEU A O 1
ATOM 1434 N N . LYS A 1 180 ? -2.947 -4.746 -22.083 1.00 94.44 180 LYS A N 1
ATOM 1435 C CA . LYS A 1 180 ? -2.443 -4.046 -23.261 1.00 94.44 180 LYS A CA 1
ATOM 1436 C C . LYS A 1 180 ? -0.926 -4.021 -23.192 1.00 94.44 180 LYS A C 1
ATOM 1438 O O . LYS A 1 180 ? -0.327 -3.369 -22.333 1.00 94.44 180 LYS A O 1
ATOM 1443 N N . TRP A 1 181 ? -0.308 -4.748 -24.118 1.00 88.56 181 TRP A N 1
ATOM 1444 C CA . TRP A 1 181 ? 1.142 -4.799 -24.229 1.00 88.56 181 TRP A CA 1
ATOM 1445 C C . TRP A 1 181 ? 1.726 -3.382 -24.410 1.00 88.56 181 TRP A C 1
ATOM 1447 O O . TRP A 1 181 ? 1.151 -2.581 -25.155 1.00 88.56 181 TRP A O 1
ATOM 1457 N N . PRO A 1 182 ? 2.862 -3.054 -23.765 1.00 88.00 182 PRO A N 1
ATOM 1458 C CA . PRO A 1 182 ? 3.699 -3.944 -22.949 1.00 88.00 182 PRO A CA 1
ATOM 1459 C C . PRO A 1 182 ? 3.395 -3.963 -21.446 1.00 88.00 182 PRO A C 1
ATOM 1461 O O . PRO A 1 182 ? 3.978 -4.782 -20.739 1.00 88.00 182 PRO A O 1
ATOM 1464 N N . ASN A 1 183 ? 2.584 -3.044 -20.920 1.00 93.31 183 ASN A N 1
ATOM 1465 C CA . ASN A 1 183 ? 2.636 -2.739 -19.487 1.00 93.31 183 ASN A CA 1
ATOM 1466 C C . ASN A 1 183 ? 1.357 -2.134 -18.887 1.00 93.31 183 ASN A C 1
ATOM 1468 O O . ASN A 1 183 ? 1.411 -1.633 -17.764 1.00 93.31 183 ASN A O 1
ATOM 1472 N N . ASP A 1 184 ? 0.238 -2.146 -19.606 1.00 96.44 184 ASP A N 1
ATOM 1473 C CA . ASP A 1 184 ? -0.994 -1.516 -19.140 1.00 96.44 184 ASP A CA 1
ATOM 1474 C C . ASP A 1 184 ? -2.074 -2.557 -18.826 1.00 96.44 184 ASP A C 1
ATOM 1476 O O . ASP A 1 184 ? -2.275 -3.522 -19.567 1.00 96.44 184 ASP A O 1
ATOM 1480 N N . LEU A 1 185 ? -2.791 -2.321 -17.730 1.00 97.00 185 LEU A N 1
ATOM 1481 C CA . LEU A 1 185 ? -3.953 -3.098 -17.308 1.00 97.00 185 LEU A CA 1
ATOM 1482 C C . LEU A 1 185 ? -5.217 -2.365 -17.750 1.00 97.00 185 LEU A C 1
ATOM 1484 O O . LEU A 1 185 ? -5.308 -1.142 -17.607 1.00 97.00 185 LEU A O 1
ATOM 1488 N N . TYR A 1 186 ? -6.182 -3.100 -18.287 1.00 97.31 186 TYR A N 1
ATOM 1489 C CA . TYR A 1 186 ? -7.426 -2.564 -18.826 1.00 97.31 186 TYR A CA 1
ATOM 1490 C C . TYR A 1 186 ? -8.636 -3.258 -18.207 1.00 97.31 186 TYR A C 1
ATOM 1492 O O . TYR A 1 186 ? -8.625 -4.465 -18.001 1.00 97.31 186 TYR A O 1
ATOM 1500 N N . PHE A 1 187 ? -9.687 -2.489 -17.956 1.00 96.19 187 PHE A N 1
ATOM 1501 C CA . PHE A 1 187 ? -10.985 -2.969 -17.492 1.00 96.19 187 PHE A CA 1
ATOM 1502 C C . PHE A 1 187 ? -12.069 -2.203 -18.257 1.00 96.19 187 PHE A C 1
ATOM 1504 O O . PHE A 1 187 ? -11.947 -0.988 -18.433 1.00 96.19 187 PHE A O 1
ATOM 1511 N N . ASP A 1 188 ? -13.062 -2.908 -18.803 1.00 94.44 188 ASP A N 1
ATOM 1512 C CA . ASP A 1 188 ? -14.132 -2.335 -19.638 1.00 94.44 188 ASP A CA 1
ATOM 1513 C C . ASP A 1 188 ? -13.632 -1.388 -20.747 1.00 94.44 188 ASP A C 1
ATOM 1515 O O . ASP A 1 188 ? -14.127 -0.277 -20.952 1.00 94.44 188 ASP A O 1
ATOM 1519 N N . GLY A 1 189 ? -12.575 -1.804 -21.452 1.00 93.88 189 GLY A N 1
ATOM 1520 C CA . GLY A 1 189 ? -11.981 -1.039 -22.555 1.00 93.88 189 GLY A CA 1
ATOM 1521 C C . GLY A 1 189 ? -11.231 0.234 -22.137 1.00 93.88 189 GLY A C 1
ATOM 1522 O O . GLY A 1 189 ? -10.652 0.910 -22.989 1.00 93.88 189 GLY A O 1
ATOM 1523 N N . LYS A 1 190 ? -11.173 0.554 -20.839 1.00 95.81 190 LYS A N 1
ATOM 1524 C CA . LYS A 1 190 ? -10.455 1.709 -20.287 1.00 95.81 190 LYS A CA 1
ATOM 1525 C C . LYS A 1 190 ? -9.204 1.269 -19.544 1.00 95.81 190 LYS A C 1
ATOM 1527 O O . LYS A 1 190 ? -9.108 0.152 -19.045 1.00 95.81 190 LYS A O 1
ATOM 1532 N N . LYS A 1 191 ? -8.225 2.170 -19.466 1.00 95.88 191 LYS A N 1
ATOM 1533 C CA . LYS A 1 191 ? -6.988 1.915 -18.729 1.00 95.88 191 LYS A CA 1
ATOM 1534 C C . LYS A 1 191 ? -7.274 1.915 -17.225 1.00 95.88 191 LYS A C 1
ATOM 1536 O O . LYS A 1 191 ? -7.617 2.953 -16.665 1.00 95.88 191 LYS A O 1
ATOM 1541 N N . LEU A 1 192 ? -7.092 0.759 -16.595 1.00 96.31 192 LEU A N 1
ATOM 1542 C CA . LEU A 1 192 ? -7.207 0.565 -15.151 1.00 96.31 192 LEU A CA 1
ATOM 1543 C C . LEU A 1 192 ? -5.909 0.942 -14.435 1.00 96.31 192 LEU A C 1
ATOM 1545 O O . LEU A 1 192 ? -5.934 1.524 -13.358 1.00 96.31 192 LEU A O 1
ATOM 1549 N N . GLY A 1 193 ? -4.764 0.618 -15.032 1.00 96.56 193 GLY A N 1
ATOM 1550 C CA . GLY A 1 193 ? -3.482 0.829 -14.380 1.00 96.56 193 GLY A CA 1
ATOM 1551 C C . GLY A 1 193 ? -2.292 0.717 -15.313 1.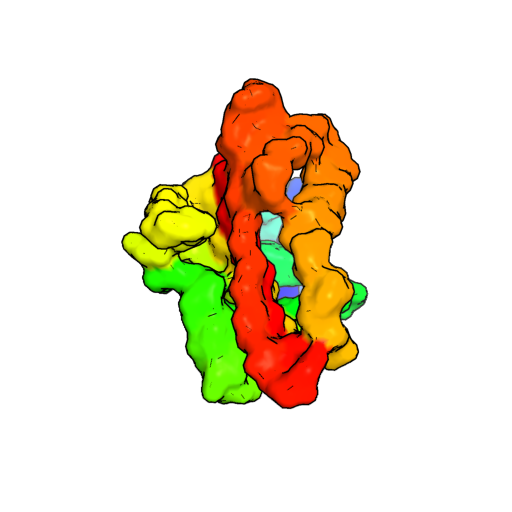00 96.56 193 GLY A C 1
ATOM 1552 O O . GLY A 1 193 ? -2.411 0.314 -16.473 1.00 96.56 193 GLY A O 1
ATOM 1553 N N . GLY A 1 194 ? -1.135 1.106 -14.797 1.00 96.88 194 GLY A N 1
ATOM 1554 C CA . GLY A 1 194 ? 0.144 1.032 -15.488 1.00 96.88 194 GLY A CA 1
ATOM 1555 C C . GLY A 1 194 ? 1.190 0.349 -14.620 1.00 96.88 194 GLY A C 1
ATOM 1556 O O . GLY A 1 194 ? 1.235 0.549 -13.407 1.00 96.88 194 GLY A O 1
ATOM 1557 N N . MET A 1 195 ? 2.042 -0.444 -15.258 1.00 97.25 195 MET A N 1
ATOM 1558 C CA . MET A 1 195 ? 3.186 -1.092 -14.627 1.00 97.25 195 MET A CA 1
ATOM 1559 C C . MET A 1 195 ? 4.487 -0.524 -15.190 1.00 97.25 195 MET A C 1
ATOM 1561 O O . MET A 1 195 ? 4.582 -0.206 -16.381 1.00 97.25 195 MET A O 1
ATOM 1565 N N . LEU A 1 196 ? 5.503 -0.409 -14.343 1.00 95.81 196 LEU A N 1
ATOM 1566 C CA . LEU A 1 196 ? 6.821 0.092 -14.714 1.00 95.81 196 LEU A CA 1
ATOM 1567 C C . LEU A 1 196 ? 7.900 -0.731 -14.017 1.00 95.81 196 LEU A C 1
ATOM 1569 O O . LEU A 1 196 ? 8.030 -0.691 -12.798 1.00 95.81 196 LEU A O 1
ATOM 1573 N N . THR A 1 197 ? 8.689 -1.461 -14.801 1.00 95.19 197 THR A N 1
ATOM 1574 C CA . THR A 1 197 ? 9.855 -2.188 -14.293 1.00 95.19 197 THR A CA 1
ATOM 1575 C C . THR A 1 197 ? 11.122 -1.415 -14.614 1.00 95.19 197 THR A C 1
ATOM 1577 O O . THR A 1 197 ? 11.371 -1.095 -15.775 1.00 95.19 197 THR A O 1
ATOM 1580 N N . GLU A 1 198 ? 11.917 -1.142 -13.588 1.00 93.6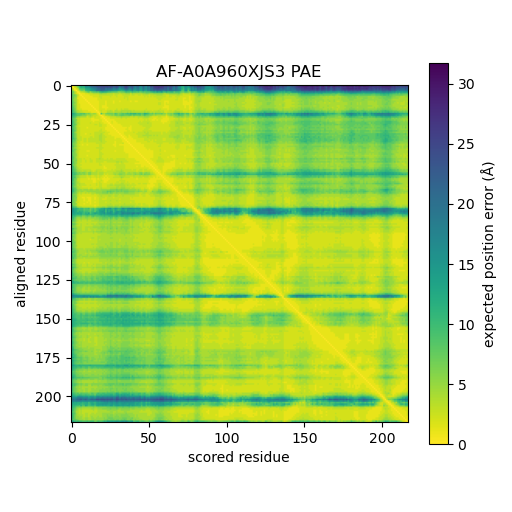2 198 GLU A N 1
ATOM 1581 C CA . GLU A 1 198 ? 13.241 -0.535 -13.689 1.00 93.62 198 GLU A CA 1
ATOM 1582 C C . GLU A 1 198 ? 14.261 -1.522 -13.112 1.00 93.62 198 GLU A C 1
ATOM 1584 O O . GLU A 1 198 ? 13.976 -2.228 -12.143 1.00 93.62 198 GLU A O 1
ATOM 1589 N N . ALA A 1 199 ? 15.436 -1.616 -13.727 1.00 91.62 199 ALA A N 1
ATOM 1590 C CA . ALA A 1 199 ? 16.467 -2.561 -13.324 1.00 91.62 199 ALA A CA 1
ATOM 1591 C C . ALA A 1 199 ? 17.849 -1.916 -13.366 1.00 91.62 199 ALA A C 1
ATOM 1593 O O . ALA A 1 199 ? 18.131 -1.119 -14.262 1.00 91.62 199 ALA A O 1
ATOM 1594 N N . ARG A 1 200 ? 18.726 -2.315 -12.439 1.00 87.12 200 ARG A N 1
ATOM 1595 C CA . ARG A 1 200 ? 20.168 -2.056 -12.528 1.00 87.12 200 ARG A CA 1
ATOM 1596 C C . ARG A 1 200 ? 20.910 -3.368 -12.730 1.00 87.12 200 ARG A C 1
ATOM 1598 O O . ARG A 1 200 ? 20.692 -4.336 -11.998 1.00 87.12 200 ARG A O 1
ATOM 1605 N N . VAL A 1 201 ? 21.768 -3.384 -13.741 1.00 85.00 201 VAL A N 1
ATOM 1606 C CA . VAL A 1 201 ? 22.580 -4.535 -14.145 1.00 85.00 201 VAL A CA 1
ATOM 1607 C C . VAL A 1 201 ? 24.032 -4.246 -13.780 1.00 85.00 201 VAL A C 1
ATOM 1609 O O . VAL A 1 201 ? 24.501 -3.128 -13.978 1.00 85.00 201 VAL A O 1
ATOM 1612 N N . ASP A 1 202 ? 24.722 -5.249 -13.250 1.00 79.38 202 ASP A N 1
ATOM 1613 C CA . ASP A 1 202 ? 26.151 -5.233 -12.949 1.00 79.38 202 ASP A CA 1
ATOM 1614 C C . ASP A 1 202 ? 26.770 -6.519 -13.508 1.00 79.38 202 ASP A C 1
ATOM 1616 O O . ASP A 1 202 ? 26.249 -7.602 -13.247 1.00 79.38 202 ASP A O 1
ATOM 1620 N N . THR A 1 203 ? 27.844 -6.394 -14.293 1.00 69.44 203 THR A N 1
ATOM 1621 C CA . THR A 1 203 ? 28.708 -7.504 -14.744 1.00 69.44 203 THR A CA 1
ATOM 1622 C C . THR A 1 203 ? 27.928 -8.784 -15.118 1.00 69.44 203 THR A C 1
ATOM 1624 O O . THR A 1 203 ? 28.108 -9.843 -14.525 1.00 69.44 203 THR A O 1
ATOM 1627 N N . ASP A 1 204 ? 27.004 -8.650 -16.080 1.00 78.44 204 ASP A N 1
ATOM 1628 C CA . ASP A 1 204 ? 26.124 -9.692 -16.653 1.00 78.44 204 ASP A CA 1
ATOM 1629 C C . ASP A 1 204 ? 24.912 -10.161 -15.829 1.00 78.44 204 ASP A C 1
ATOM 1631 O O . ASP A 1 204 ? 24.075 -10.910 -16.349 1.00 78.44 204 ASP A O 1
ATOM 1635 N N . TYR A 1 205 ? 24.740 -9.684 -14.596 1.00 79.62 205 TYR A N 1
ATOM 1636 C CA . TYR A 1 205 ? 23.604 -10.044 -13.746 1.00 79.62 205 TYR A CA 1
ATOM 1637 C C . TYR A 1 205 ? 22.765 -8.835 -13.360 1.00 79.62 205 TYR A C 1
ATOM 1639 O O . TYR A 1 205 ? 23.245 -7.718 -13.165 1.00 79.62 205 TYR A O 1
ATOM 1647 N N . LEU A 1 206 ? 21.461 -9.059 -13.235 1.00 80.56 206 LEU A N 1
ATOM 1648 C CA . LEU A 1 206 ? 20.579 -8.065 -12.656 1.00 80.56 206 LEU A CA 1
ATOM 1649 C C . LEU A 1 206 ? 20.859 -8.004 -11.152 1.00 80.56 206 LEU A C 1
ATOM 1651 O O . LEU A 1 206 ? 20.861 -9.032 -10.485 1.00 80.56 206 LEU A O 1
ATOM 1655 N N . ARG A 1 207 ? 21.146 -6.814 -10.626 1.00 85.75 207 ARG A N 1
ATOM 1656 C CA . ARG A 1 207 ? 21.480 -6.617 -9.208 1.00 85.75 207 ARG A CA 1
ATOM 1657 C C . ARG A 1 207 ? 20.302 -6.056 -8.431 1.00 85.75 207 ARG A C 1
ATOM 1659 O O . ARG A 1 207 ? 20.098 -6.405 -7.273 1.00 85.75 207 ARG A O 1
ATOM 1666 N N . GLU A 1 208 ? 19.518 -5.208 -9.083 1.00 93.88 208 GLU A N 1
ATOM 1667 C CA . GLU A 1 208 ? 18.363 -4.538 -8.500 1.00 93.88 208 GLU A CA 1
ATOM 1668 C C . GLU A 1 208 ? 17.209 -4.546 -9.491 1.00 93.88 208 GLU A C 1
ATOM 1670 O O . GLU A 1 208 ? 17.389 -4.219 -10.666 1.00 93.88 208 GLU A O 1
ATOM 1675 N N . LEU A 1 209 ? 16.022 -4.894 -9.001 1.00 95.38 209 LEU A N 1
ATOM 1676 C CA . LEU A 1 209 ? 14.776 -4.854 -9.750 1.00 95.38 209 LEU A CA 1
ATOM 1677 C C . LEU A 1 209 ? 13.733 -4.086 -8.953 1.00 95.38 209 LEU A C 1
ATOM 1679 O O . LEU A 1 209 ? 13.458 -4.414 -7.795 1.00 95.38 209 LEU A O 1
ATOM 1683 N N . ILE A 1 210 ? 13.108 -3.120 -9.613 1.00 97.06 210 ILE A N 1
ATOM 1684 C CA . ILE A 1 210 ? 11.997 -2.353 -9.073 1.00 97.06 210 ILE A CA 1
ATOM 1685 C C . ILE A 1 210 ? 10.795 -2.574 -9.976 1.00 97.06 210 ILE A C 1
ATOM 1687 O O . ILE A 1 210 ? 10.838 -2.275 -11.168 1.00 97.06 210 ILE A O 1
ATOM 1691 N N . PHE A 1 211 ? 9.715 -3.095 -9.408 1.00 97.38 211 PHE A N 1
ATOM 1692 C CA . PHE A 1 211 ? 8.436 -3.246 -10.091 1.00 97.38 211 PHE A CA 1
ATOM 1693 C C . PHE A 1 211 ? 7.414 -2.293 -9.487 1.00 97.38 211 PHE A C 1
ATOM 1695 O O . PHE A 1 211 ? 6.919 -2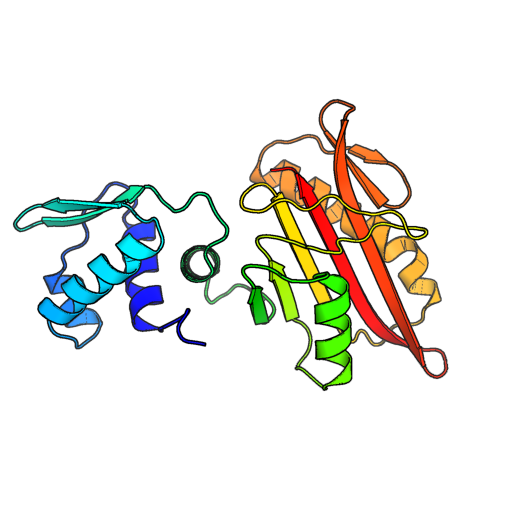.535 -8.389 1.00 97.38 211 PHE A O 1
ATOM 1702 N N . GLY A 1 212 ? 7.110 -1.224 -10.215 1.00 97.88 212 GLY A N 1
ATOM 1703 C CA . GLY A 1 212 ? 6.062 -0.267 -9.894 1.00 97.88 212 GLY A CA 1
ATOM 1704 C C . GLY A 1 212 ? 4.729 -0.648 -10.518 1.00 97.88 212 GLY A C 1
ATOM 1705 O O . GLY A 1 212 ? 4.671 -1.056 -11.681 1.00 97.88 212 GLY A O 1
ATOM 1706 N N . ILE A 1 213 ? 3.654 -0.450 -9.766 1.00 97.75 213 ILE A N 1
ATOM 1707 C CA . ILE A 1 213 ? 2.276 -0.548 -10.224 1.00 97.75 213 ILE A CA 1
ATOM 1708 C C . ILE A 1 213 ? 1.459 0.635 -9.695 1.00 97.75 213 ILE A C 1
ATOM 1710 O O . ILE A 1 213 ? 1.469 0.947 -8.504 1.00 97.75 213 ILE A O 1
ATOM 1714 N N . GLY A 1 214 ? 0.748 1.288 -10.611 1.00 97.06 214 GLY A N 1
ATOM 1715 C CA . GLY A 1 214 ? -0.297 2.260 -10.318 1.00 97.06 214 GLY A CA 1
ATOM 1716 C C . GLY A 1 214 ? -1.647 1.711 -10.772 1.00 97.06 214 GLY A C 1
ATOM 1717 O O . GLY A 1 214 ? -1.804 1.448 -11.965 1.00 97.06 214 GLY A O 1
ATOM 1718 N N . LEU A 1 215 ? -2.603 1.541 -9.857 1.00 95.38 215 LEU A N 1
ATOM 1719 C CA . LEU A 1 215 ? -3.974 1.107 -10.160 1.00 95.38 215 LEU A CA 1
ATOM 1720 C C . LEU A 1 215 ? -4.985 2.175 -9.759 1.00 95.38 215 LEU A C 1
ATOM 1722 O O . LEU A 1 215 ? -4.939 2.661 -8.631 1.00 95.38 215 LEU A O 1
ATOM 1726 N N . ASN A 1 216 ? -5.927 2.463 -10.651 1.00 93.44 216 ASN A N 1
ATOM 1727 C CA . ASN A 1 216 ? -7.096 3.273 -10.338 1.00 93.44 216 ASN A CA 1
ATOM 1728 C C . ASN A 1 216 ? -8.116 2.398 -9.592 1.00 93.44 216 ASN A C 1
ATOM 1730 O O . ASN A 1 216 ? -8.519 1.377 -10.156 1.00 93.44 216 ASN A O 1
ATOM 1734 N N . VAL A 1 217 ? -8.487 2.747 -8.350 1.00 86.62 217 VAL A N 1
ATOM 1735 C CA . VAL A 1 217 ? -9.399 1.937 -7.504 1.00 86.62 217 VAL A CA 1
ATOM 1736 C C . VAL A 1 217 ? -10.714 2.633 -7.178 1.00 86.62 217 VAL A C 1
ATOM 1738 O O . VAL A 1 217 ? -10.794 3.876 -7.287 1.00 86.62 217 VAL A O 1
#

Foldseek 3Di:
DPQCDVLLLVVLLVQVVCAAFFDALVVSCVVVVHDSVVSVVSVVVLVVVVWDWDQDPPRHIHTPDDDLFDRPSNVVSPDDPPDPAAAEDEDAEEQAQQVVLVVCVVVVNDDFYKYWYQFHPNDDDPPGDGDHGDGSFKTKMKTKHFDFAFVVVCPQVLVVVQVVVQVCCCVPPVFRWDDDPPFFIDGPNHTFKGKDWDFDDDPRTTGMIMIIIMGGD

Solvent-accessible surface area (backbone atoms only — not comparable to full-atom values): 11935 Å² total; per-residue (Å²): 130,85,70,69,48,67,67,60,40,52,54,48,34,54,39,61,75,42,48,93,40,62,45,39,48,68,56,54,14,62,76,69,75,47,50,56,65,56,48,52,56,49,53,54,56,43,38,77,65,47,36,38,69,49,76,44,91,99,40,26,37,26,62,75,42,69,47,87,43,86,44,67,46,63,56,54,45,72,54,56,93,84,52,92,69,55,55,76,45,77,39,72,65,44,52,27,46,56,57,49,36,50,53,37,54,76,66,68,49,78,64,50,26,32,30,37,32,27,21,28,82,56,23,67,48,74,95,82,37,74,34,92,36,62,62,67,52,42,51,38,36,11,40,29,35,63,55,93,42,50,57,81,76,49,76,55,43,56,45,54,49,48,54,52,52,29,48,48,41,30,75,76,68,71,41,77,52,44,78,46,86,74,40,33,34,25,42,94,94,36,82,37,29,45,49,48,73,48,73,45,74,50,98,78,29,27,53,35,38,35,45,27,40,39,37,70,103